Protein AF-A0A127CKZ5-F1 (afdb_monomer_lite)

Foldseek 3Di:
DDDDDPVVVVVQVVCVVVVNHLVPLVSVLLSVLVVVCVVVVVLVVPDDSVRSSLVVLLVCLLVQPPSNVQSSLCVLLVVLLVLLVDPPQPACQQCDALHGFDDDDDPSSVSNNVSLVSLSSSVLSVHLNSLVSNLCSVVRHVHHHFLLLNCLSQQLNQVVVPHGRDVVSLLLCCLQPNPVLSVVSVVCSVVSGSVVNSVPGDHSVSCDPVNSVVSVVVVVPDDD

Structure (mmCIF, N/CA/C/O backbone):
data_AF-A0A127CKZ5-F1
#
_entry.id   AF-A0A127CKZ5-F1
#
loop_
_atom_site.group_PDB
_atom_site.id
_atom_site.type_symbol
_atom_site.label_atom_id
_atom_site.label_alt_id
_atom_site.label_comp_id
_atom_site.label_asym_id
_atom_site.label_entity_id
_atom_site.label_seq_id
_atom_site.pdbx_PDB_ins_code
_atom_site.Cartn_x
_atom_site.Cartn_y
_atom_site.Cartn_z
_atom_site.occupancy
_atom_site.B_iso_or_equiv
_atom_site.auth_seq_id
_atom_site.auth_comp_id
_atom_site.auth_asym_id
_atom_site.auth_atom_id
_atom_site.pdbx_PDB_model_num
ATOM 1 N N . MET A 1 1 ? 7.392 -16.582 -18.019 1.00 49.59 1 MET A N 1
ATOM 2 C CA . MET A 1 1 ? 8.550 -15.918 -17.396 1.00 49.59 1 MET A CA 1
ATOM 3 C C . MET A 1 1 ? 9.468 -15.646 -18.557 1.00 49.59 1 MET A C 1
ATOM 5 O O . MET A 1 1 ? 9.996 -16.607 -19.098 1.00 49.59 1 MET A O 1
ATOM 9 N N . ASP A 1 2 ? 9.521 -14.405 -19.026 1.00 55.88 2 ASP A N 1
ATOM 10 C CA . ASP A 1 2 ? 10.349 -14.090 -20.188 1.00 55.88 2 ASP A CA 1
ATOM 11 C C . ASP A 1 2 ? 11.735 -13.762 -19.664 1.00 55.88 2 ASP A C 1
ATOM 13 O O . ASP A 1 2 ? 11.986 -12.653 -19.190 1.00 55.88 2 ASP A O 1
ATOM 17 N N . GLU A 1 3 ? 12.569 -14.796 -19.665 1.00 72.31 3 GLU A N 1
ATOM 18 C CA . GLU A 1 3 ? 13.999 -14.729 -19.392 1.00 72.31 3 GLU A CA 1
ATOM 19 C C . GLU A 1 3 ? 14.618 -13.581 -20.204 1.00 72.31 3 GLU A C 1
ATOM 21 O O . GLU A 1 3 ? 14.209 -13.322 -21.345 1.00 72.31 3 GLU A O 1
ATOM 26 N N . TYR A 1 4 ? 15.542 -12.832 -19.600 1.00 75.12 4 TYR A N 1
ATOM 27 C CA . TYR A 1 4 ? 16.280 -11.816 -20.338 1.00 75.12 4 TYR A CA 1
ATOM 28 C C . TYR A 1 4 ? 17.062 -12.479 -21.475 1.00 75.12 4 TYR A C 1
ATOM 30 O O . TYR A 1 4 ? 17.565 -13.595 -21.351 1.00 75.12 4 TYR A O 1
ATOM 38 N N . SER A 1 5 ? 17.095 -11.831 -22.639 1.00 80.56 5 SER A N 1
ATOM 39 C CA . SER A 1 5 ? 18.013 -12.253 -23.690 1.00 80.56 5 SER A CA 1
ATOM 40 C C . SER A 1 5 ? 19.445 -11.944 -23.256 1.00 80.56 5 SER A C 1
ATOM 42 O O . SER A 1 5 ? 19.678 -11.026 -22.474 1.00 80.56 5 SER A O 1
ATOM 44 N N . ALA A 1 6 ? 20.425 -12.638 -23.838 1.00 80.06 6 ALA A N 1
ATOM 45 C CA . ALA A 1 6 ? 21.838 -12.383 -23.547 1.00 80.06 6 ALA A CA 1
ATOM 46 C C . ALA A 1 6 ? 22.266 -10.923 -23.810 1.00 80.06 6 ALA A C 1
ATOM 48 O O . ALA A 1 6 ? 23.216 -10.440 -23.201 1.00 80.06 6 ALA A O 1
ATOM 49 N N . GLU A 1 7 ? 21.581 -10.219 -24.719 1.00 79.50 7 GLU A N 1
ATOM 50 C CA . GLU A 1 7 ? 21.821 -8.793 -24.957 1.00 79.50 7 GLU A CA 1
ATOM 51 C C . GLU A 1 7 ? 21.319 -7.939 -23.785 1.00 79.50 7 GLU A C 1
ATOM 53 O O . GLU A 1 7 ? 21.989 -7.000 -23.371 1.00 79.50 7 GLU A O 1
ATOM 58 N N . GLU A 1 8 ? 20.166 -8.280 -23.217 1.00 78.75 8 GLU A N 1
ATOM 59 C CA . GLU A 1 8 ? 19.570 -7.544 -22.101 1.00 78.75 8 GLU A CA 1
ATOM 60 C C . GLU A 1 8 ? 20.276 -7.844 -20.783 1.00 78.75 8 GLU A C 1
ATOM 62 O O . GLU A 1 8 ? 20.496 -6.926 -20.002 1.00 78.75 8 GLU A O 1
ATOM 67 N N . ASP A 1 9 ? 20.725 -9.083 -20.583 1.00 78.19 9 ASP A N 1
ATOM 68 C CA . ASP A 1 9 ? 21.604 -9.434 -19.466 1.00 78.19 9 ASP A CA 1
ATOM 69 C C . ASP A 1 9 ? 22.924 -8.656 -19.530 1.00 78.19 9 ASP A C 1
ATOM 71 O O . ASP A 1 9 ? 23.399 -8.158 -18.511 1.00 78.19 9 ASP A O 1
ATOM 75 N N . ALA A 1 10 ? 23.508 -8.497 -20.724 1.00 78.94 10 ALA A N 1
ATOM 76 C CA . ALA A 1 10 ? 24.708 -7.681 -20.901 1.00 78.94 10 ALA A CA 1
ATOM 77 C C . ALA A 1 10 ? 24.437 -6.197 -20.601 1.00 78.94 10 ALA A C 1
ATOM 79 O O . ALA A 1 10 ? 25.237 -5.550 -19.931 1.00 78.94 10 ALA A O 1
ATOM 80 N N . MET A 1 11 ? 23.285 -5.674 -21.034 1.00 77.75 11 MET A N 1
ATOM 81 C CA . MET A 1 11 ? 22.848 -4.311 -20.723 1.00 77.75 11 MET A CA 1
ATOM 82 C C . MET A 1 11 ? 22.675 -4.092 -19.206 1.00 77.75 11 MET A C 1
ATOM 84 O O . MET A 1 11 ? 23.128 -3.073 -18.685 1.00 77.75 11 MET A O 1
ATOM 88 N N . ILE A 1 12 ? 22.061 -5.042 -18.491 1.00 75.38 12 ILE A N 1
ATOM 89 C CA . ILE A 1 12 ? 21.899 -4.995 -17.026 1.00 75.38 12 ILE A CA 1
ATOM 90 C C . ILE A 1 12 ? 23.267 -5.051 -16.333 1.00 75.38 12 ILE A C 1
ATOM 92 O O . ILE A 1 12 ? 23.554 -4.213 -15.480 1.00 75.38 12 ILE A O 1
ATOM 96 N N . ALA A 1 13 ? 24.142 -5.973 -16.740 1.00 74.50 13 ALA A N 1
ATOM 97 C CA . ALA A 1 13 ? 25.482 -6.105 -16.171 1.00 74.50 13 ALA A CA 1
ATOM 98 C C . ALA A 1 13 ? 26.339 -4.839 -16.372 1.00 74.50 13 ALA A C 1
ATOM 100 O O . ALA A 1 13 ? 27.078 -4.443 -15.468 1.00 74.50 13 ALA A O 1
ATOM 101 N N . ASP A 1 14 ? 26.219 -4.172 -17.524 1.00 75.19 14 ASP A N 1
ATOM 102 C CA . ASP A 1 14 ? 26.898 -2.899 -17.788 1.00 75.19 14 ASP A CA 1
ATOM 103 C C . ASP A 1 14 ? 26.382 -1.779 -16.864 1.00 75.19 14 ASP A C 1
ATOM 105 O O . ASP A 1 14 ? 27.181 -1.009 -16.323 1.00 75.19 14 ASP A O 1
ATOM 109 N N . LEU A 1 15 ? 25.066 -1.708 -16.615 1.00 70.25 15 LEU A N 1
ATOM 110 C CA . LEU A 1 15 ? 24.478 -0.750 -15.670 1.00 70.25 15 LEU A CA 1
ATOM 111 C C . LEU A 1 15 ? 24.985 -0.984 -14.236 1.00 70.25 15 LEU A C 1
ATOM 113 O O . LEU A 1 15 ? 25.378 -0.039 -13.543 1.00 70.25 15 LEU A O 1
ATOM 117 N N . GLU A 1 16 ? 25.021 -2.245 -13.803 1.00 71.12 16 GLU A N 1
ATOM 118 C CA . GLU A 1 16 ? 25.555 -2.636 -12.498 1.00 71.12 16 GLU A CA 1
ATOM 119 C C . GLU A 1 16 ? 27.036 -2.258 -12.357 1.00 71.12 16 GLU A C 1
ATOM 121 O O . GLU A 1 16 ? 27.438 -1.671 -11.346 1.00 71.12 16 GLU A O 1
ATOM 126 N N . ALA A 1 17 ? 27.840 -2.512 -13.394 1.00 68.94 17 ALA A N 1
ATOM 127 C CA . ALA A 1 17 ? 29.262 -2.178 -13.432 1.00 68.94 17 ALA A CA 1
ATOM 128 C C . ALA A 1 17 ? 29.534 -0.662 -13.391 1.00 68.94 17 ALA A C 1
ATOM 130 O O . ALA A 1 17 ? 30.576 -0.236 -12.887 1.00 68.94 17 ALA A O 1
ATOM 131 N N . MET A 1 18 ? 28.596 0.166 -13.864 1.00 66.38 18 MET A N 1
ATOM 132 C CA . MET A 1 18 ? 28.665 1.632 -13.784 1.00 66.38 18 MET A CA 1
ATOM 133 C C . MET A 1 18 ? 28.287 2.196 -12.401 1.00 66.38 18 MET A C 1
ATOM 135 O O . MET A 1 18 ? 28.257 3.414 -12.221 1.00 66.38 18 MET A O 1
ATOM 139 N N . GLY A 1 19 ? 28.019 1.338 -11.411 1.00 56.75 19 GLY A N 1
ATOM 140 C CA . GLY A 1 19 ? 27.610 1.751 -10.066 1.00 56.75 19 GLY A CA 1
ATOM 141 C C . GLY A 1 19 ? 26.137 2.159 -9.969 1.00 56.75 19 GLY A C 1
ATOM 142 O O . GLY A 1 19 ? 25.722 2.681 -8.937 1.00 56.75 19 GLY A O 1
ATOM 143 N N . ALA A 1 20 ? 25.356 1.904 -11.022 1.00 53.69 20 ALA A N 1
ATOM 144 C CA . ALA A 1 20 ? 23.917 2.144 -11.099 1.00 53.69 20 ALA A CA 1
ATOM 145 C C . ALA A 1 20 ? 23.088 0.855 -10.914 1.00 53.69 20 ALA A C 1
ATOM 147 O O . ALA A 1 20 ? 21.918 0.829 -11.281 1.00 53.69 20 ALA A O 1
ATOM 148 N N . GLY A 1 21 ? 23.689 -0.207 -10.360 1.00 51.97 21 GLY A N 1
ATOM 149 C CA . GLY A 1 21 ? 22.988 -1.446 -9.993 1.00 51.97 21 GLY A CA 1
ATOM 150 C C . GLY A 1 21 ? 22.057 -1.286 -8.784 1.00 51.97 21 GLY A C 1
ATOM 151 O O . GLY A 1 21 ? 21.761 -0.161 -8.388 1.00 51.97 21 GLY A O 1
ATOM 152 N N . ILE A 1 22 ? 21.697 -2.413 -8.149 1.00 49.38 22 ILE A N 1
ATOM 153 C CA . ILE A 1 22 ? 20.792 -2.607 -6.978 1.00 49.38 22 ILE A CA 1
ATOM 154 C C . ILE A 1 22 ? 20.807 -1.478 -5.912 1.00 49.38 22 ILE A C 1
ATOM 156 O O . ILE A 1 22 ? 19.827 -1.254 -5.205 1.00 49.38 22 ILE A O 1
ATOM 160 N N . ASN A 1 23 ? 21.905 -0.727 -5.787 1.00 59.94 23 ASN A N 1
ATOM 161 C CA . ASN A 1 23 ? 22.049 0.413 -4.877 1.00 59.94 23 ASN A CA 1
ATOM 162 C C . ASN A 1 23 ? 21.340 1.715 -5.330 1.00 59.94 23 ASN A C 1
ATOM 164 O O . ASN A 1 23 ? 21.336 2.676 -4.563 1.00 59.94 23 ASN A O 1
ATOM 168 N N . ASN A 1 24 ? 20.763 1.790 -6.538 1.00 77.94 24 ASN A N 1
ATOM 169 C CA . ASN A 1 24 ? 19.989 2.944 -7.018 1.00 77.94 24 ASN A CA 1
ATOM 170 C C . ASN A 1 24 ? 18.674 2.500 -7.689 1.00 77.94 24 ASN A C 1
ATOM 172 O O . ASN A 1 24 ? 18.569 2.440 -8.915 1.00 77.94 24 ASN A O 1
ATOM 176 N N . CYS A 1 25 ? 17.657 2.226 -6.865 1.00 85.31 25 CYS A N 1
ATOM 177 C CA . CYS A 1 25 ? 16.345 1.728 -7.295 1.00 85.31 25 CYS A CA 1
ATOM 178 C C . CYS A 1 25 ? 15.698 2.579 -8.402 1.00 85.31 25 CYS A C 1
ATOM 180 O O . CYS A 1 25 ? 15.130 2.029 -9.340 1.00 85.31 25 CYS A O 1
ATOM 182 N N . SER A 1 26 ? 15.806 3.911 -8.345 1.00 84.19 26 SER A N 1
ATOM 183 C CA . SER A 1 26 ? 15.219 4.788 -9.368 1.00 84.19 26 SER A CA 1
ATOM 184 C C . SER A 1 26 ? 15.868 4.599 -10.743 1.00 84.19 26 SER A C 1
ATOM 186 O O . SER A 1 26 ? 15.172 4.629 -11.759 1.00 84.19 26 SER A O 1
ATOM 188 N N . ALA A 1 27 ? 17.188 4.389 -10.793 1.00 83.12 27 ALA A N 1
ATOM 189 C CA . ALA A 1 27 ? 17.891 4.125 -12.048 1.00 83.12 27 ALA A CA 1
ATOM 190 C C . ALA A 1 27 ? 17.524 2.746 -12.619 1.00 83.12 27 ALA A C 1
ATOM 192 O O . ALA A 1 27 ? 17.265 2.639 -13.817 1.00 83.12 27 ALA A O 1
ATOM 193 N N . GLU A 1 28 ? 17.440 1.726 -11.762 1.00 83.75 28 GLU A N 1
ATOM 194 C CA . GLU A 1 28 ? 17.060 0.359 -12.138 1.00 83.75 28 GLU A CA 1
ATOM 195 C C . GLU A 1 28 ? 15.653 0.305 -12.751 1.00 83.75 28 GLU A C 1
ATOM 197 O O . GLU A 1 28 ? 15.474 -0.199 -13.858 1.00 83.75 28 GLU A O 1
ATOM 202 N N . ILE A 1 29 ? 14.671 0.930 -12.094 1.00 88.88 29 ILE A N 1
ATOM 203 C CA . ILE A 1 29 ? 13.284 1.046 -12.573 1.00 88.88 29 ILE A CA 1
ATOM 204 C C . ILE A 1 29 ? 13.228 1.663 -13.974 1.00 88.88 29 ILE A C 1
ATOM 206 O O . ILE A 1 29 ? 12.583 1.123 -14.873 1.00 88.88 29 ILE A O 1
ATOM 210 N N . VAL A 1 30 ? 13.889 2.810 -14.168 1.00 89.44 30 VAL A N 1
ATOM 211 C CA . VAL A 1 30 ? 13.891 3.506 -15.463 1.00 89.44 30 VAL A CA 1
ATOM 212 C C . VAL A 1 30 ? 14.555 2.644 -16.532 1.00 89.44 30 VAL A C 1
ATOM 214 O O . VAL A 1 30 ? 14.068 2.577 -17.660 1.00 89.44 30 VAL A O 1
ATOM 217 N N . PHE A 1 31 ? 15.650 1.971 -16.194 1.00 86.69 31 P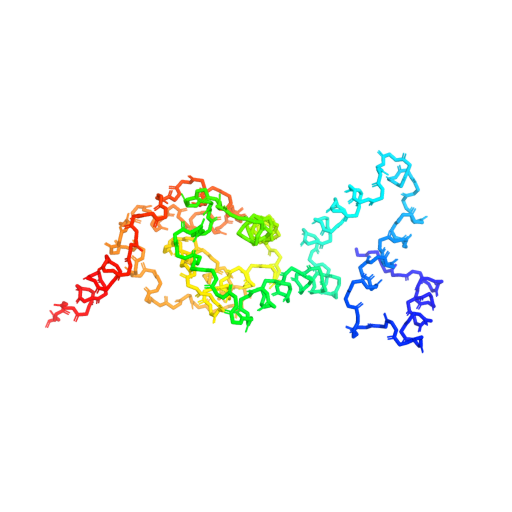HE A N 1
ATOM 218 C CA . PHE A 1 31 ? 16.376 1.134 -17.133 1.00 86.69 31 PHE A CA 1
ATOM 219 C C . PHE A 1 31 ? 15.573 -0.089 -17.581 1.00 86.69 31 PHE A C 1
ATOM 221 O O . PHE A 1 31 ? 15.445 -0.336 -18.782 1.00 86.69 31 PHE A O 1
ATOM 228 N N . GLU A 1 32 ? 14.975 -0.821 -16.643 1.00 86.88 32 GLU A N 1
ATOM 229 C CA . GLU A 1 32 ? 14.126 -1.963 -16.975 1.00 86.88 32 GLU A CA 1
ATOM 230 C C . GLU A 1 32 ? 12.892 -1.545 -17.781 1.00 86.88 32 GLU A C 1
ATOM 232 O O . GLU A 1 32 ? 12.490 -2.251 -18.710 1.00 86.88 32 GLU A O 1
ATOM 237 N N . TYR A 1 33 ? 12.328 -0.367 -17.500 1.00 90.88 33 TYR A N 1
ATOM 238 C CA . TYR A 1 33 ? 11.251 0.194 -18.310 1.00 90.88 33 TYR A CA 1
ATOM 239 C C . TYR A 1 33 ? 11.695 0.494 -19.753 1.00 90.88 33 TYR A C 1
ATOM 241 O O . TYR A 1 33 ? 10.964 0.222 -20.707 1.00 90.88 33 TYR A O 1
ATOM 249 N N . LEU A 1 34 ? 12.918 0.995 -19.955 1.00 90.06 34 LEU A N 1
ATOM 250 C CA . LEU A 1 34 ? 13.472 1.202 -21.297 1.00 90.06 34 LEU A CA 1
ATOM 251 C C . LEU A 1 34 ? 13.697 -0.124 -22.042 1.00 90.06 34 LEU A C 1
ATOM 253 O O . LEU A 1 34 ? 13.413 -0.198 -23.240 1.00 90.06 34 LEU A O 1
ATOM 257 N N . ILE A 1 35 ? 14.143 -1.179 -21.349 1.00 87.44 35 ILE A N 1
ATOM 258 C CA . ILE A 1 35 ? 14.219 -2.537 -21.917 1.00 87.44 35 ILE A CA 1
ATOM 259 C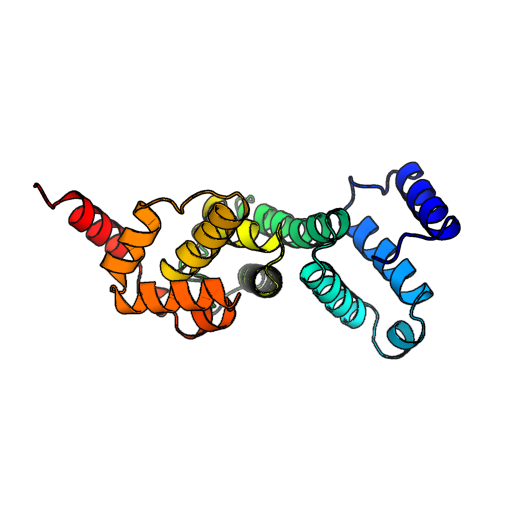 C . ILE A 1 35 ? 12.819 -3.023 -22.309 1.00 87.44 35 ILE A C 1
ATOM 261 O O . ILE A 1 35 ? 12.625 -3.522 -23.419 1.00 87.44 35 ILE A O 1
ATOM 265 N N . TYR A 1 36 ? 11.822 -2.827 -21.444 1.00 88.62 36 TYR A N 1
ATOM 266 C CA . TYR A 1 36 ? 10.435 -3.179 -21.738 1.00 88.62 36 TYR A CA 1
ATOM 267 C C . TYR 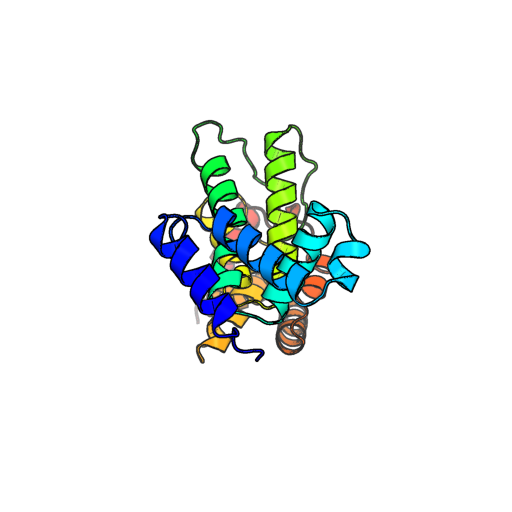A 1 36 ? 9.921 -2.467 -22.998 1.00 88.62 36 TYR A C 1
ATOM 269 O O . TYR A 1 36 ? 9.421 -3.121 -23.909 1.00 88.62 36 TYR A O 1
ATOM 277 N N . ASN A 1 37 ? 10.135 -1.156 -23.117 1.00 91.00 37 ASN A N 1
ATOM 278 C CA . ASN A 1 37 ? 9.753 -0.382 -24.302 1.00 91.00 37 ASN A CA 1
ATOM 279 C C . ASN A 1 37 ? 10.479 -0.829 -25.579 1.00 91.00 37 ASN A C 1
ATOM 281 O O . ASN A 1 37 ? 9.917 -0.746 -26.670 1.00 91.00 37 ASN A O 1
ATOM 285 N N . ARG A 1 38 ? 11.715 -1.332 -25.464 1.00 88.69 38 ARG A N 1
ATOM 286 C CA . ARG A 1 38 ? 12.446 -1.922 -26.594 1.00 88.69 38 ARG A CA 1
ATOM 287 C C . ARG A 1 38 ? 11.816 -3.242 -27.056 1.00 88.69 38 ARG A C 1
ATOM 289 O O . ARG A 1 38 ? 11.780 -3.495 -28.259 1.00 88.69 38 ARG A O 1
ATOM 296 N N . ARG A 1 39 ? 11.331 -4.069 -26.123 1.00 88.06 39 ARG A N 1
ATOM 297 C CA . ARG A 1 39 ? 10.632 -5.335 -26.419 1.00 88.06 39 ARG A CA 1
ATOM 298 C C . ARG A 1 39 ? 9.220 -5.126 -26.964 1.00 88.06 39 ARG A C 1
ATOM 300 O O . ARG A 1 39 ? 8.793 -5.894 -27.820 1.00 88.06 39 ARG A O 1
ATOM 307 N N . TYR A 1 40 ? 8.531 -4.102 -26.468 1.00 90.06 40 TYR A N 1
ATOM 308 C CA . TYR A 1 40 ? 7.135 -3.781 -26.770 1.00 90.06 40 TYR A CA 1
ATOM 309 C C . TYR A 1 40 ? 7.029 -2.365 -27.357 1.00 90.06 40 TYR A C 1
ATOM 311 O O . TYR A 1 40 ? 6.517 -1.450 -26.704 1.00 90.06 40 TYR A O 1
ATOM 319 N N . PRO A 1 41 ? 7.546 -2.134 -28.577 1.00 91.31 41 PRO A N 1
ATOM 320 C CA . PRO A 1 41 ? 7.609 -0.799 -29.167 1.00 91.31 41 PRO A CA 1
ATOM 321 C C . PRO A 1 41 ? 6.227 -0.159 -29.334 1.00 91.31 41 PRO A C 1
ATOM 323 O O . PRO A 1 41 ? 6.089 1.052 -29.192 1.00 91.31 41 PRO A O 1
ATOM 326 N N . GLU A 1 42 ? 5.184 -0.949 -29.590 1.00 93.12 42 GLU A N 1
ATOM 327 C CA . GLU A 1 42 ? 3.803 -0.474 -29.654 1.00 93.12 42 GLU A CA 1
ATOM 328 C C . GLU A 1 42 ? 3.345 0.186 -28.351 1.00 93.12 42 GLU A C 1
ATOM 330 O O . GLU A 1 42 ? 2.705 1.233 -28.409 1.00 93.12 42 GLU A O 1
ATOM 335 N N . PHE A 1 43 ? 3.731 -0.358 -27.193 1.00 91.00 43 PHE A N 1
ATOM 336 C CA . PHE A 1 43 ? 3.413 0.225 -25.891 1.00 91.00 43 PHE A CA 1
ATOM 337 C C . PHE A 1 43 ? 4.095 1.587 -25.712 1.00 91.00 43 PHE A C 1
ATOM 339 O O . PHE A 1 43 ? 3.474 2.534 -25.224 1.00 91.00 43 PHE A O 1
ATOM 346 N N . ALA A 1 44 ? 5.350 1.690 -26.157 1.00 89.00 44 ALA A N 1
ATOM 347 C CA . ALA A 1 44 ? 6.140 2.915 -26.097 1.00 89.00 44 ALA A CA 1
ATOM 348 C C . ALA A 1 44 ? 5.595 4.026 -27.013 1.00 89.00 44 ALA A C 1
ATOM 350 O O . ALA A 1 44 ? 5.777 5.205 -26.722 1.00 89.00 44 ALA A O 1
ATOM 351 N N . PHE A 1 45 ? 4.928 3.672 -28.117 1.00 89.12 45 PHE A N 1
ATOM 352 C CA . PHE A 1 45 ? 4.320 4.648 -29.027 1.00 89.12 45 PHE A CA 1
ATOM 353 C C . PHE A 1 45 ? 2.967 5.182 -28.545 1.00 89.12 45 PHE A C 1
ATOM 355 O O . PHE A 1 45 ? 2.556 6.252 -28.996 1.00 89.12 45 PHE A O 1
ATOM 362 N N . THR A 1 46 ? 2.254 4.452 -27.683 1.00 91.06 46 THR A N 1
ATOM 363 C CA . THR A 1 46 ? 0.886 4.809 -27.272 1.00 91.06 46 THR A CA 1
ATOM 364 C C . THR A 1 46 ? 0.799 5.583 -25.963 1.00 91.06 46 THR A C 1
ATOM 366 O O . THR A 1 46 ? -0.270 6.111 -25.677 1.00 91.06 46 THR A O 1
ATOM 369 N N . HIS A 1 47 ? 1.878 5.662 -25.184 1.00 91.81 47 HIS A N 1
ATOM 370 C CA . HIS A 1 47 ? 1.880 6.327 -23.880 1.00 91.81 47 HIS A CA 1
ATOM 371 C C . HIS A 1 47 ? 2.999 7.360 -23.792 1.00 91.81 47 HIS A C 1
ATOM 373 O O . HIS A 1 47 ? 4.103 7.149 -24.298 1.00 91.81 47 HIS A O 1
ATOM 379 N N . GLU A 1 48 ? 2.737 8.467 -23.098 1.00 94.06 48 GLU A N 1
ATOM 380 C CA . GLU A 1 48 ? 3.818 9.355 -22.678 1.00 94.06 48 GLU A CA 1
ATOM 381 C C . GLU A 1 48 ? 4.713 8.649 -21.650 1.00 94.06 48 GLU A C 1
ATOM 383 O O . GLU A 1 48 ? 4.275 7.747 -20.936 1.00 94.06 48 GLU A O 1
ATOM 388 N N . PHE A 1 49 ? 5.981 9.064 -21.548 1.00 91.38 49 PHE A N 1
ATOM 389 C CA . PHE A 1 49 ? 6.984 8.341 -20.758 1.00 91.38 49 PHE A CA 1
ATOM 390 C C . PHE A 1 49 ? 6.545 8.079 -19.309 1.00 91.38 49 PHE A C 1
ATOM 392 O O . PHE A 1 49 ? 6.613 6.938 -18.860 1.00 91.38 49 PHE A O 1
ATOM 399 N N . ASN A 1 50 ? 6.074 9.112 -18.601 1.00 91.94 50 ASN A N 1
ATOM 400 C CA . ASN A 1 50 ? 5.678 9.001 -17.193 1.00 91.94 50 ASN A CA 1
ATOM 401 C C . ASN A 1 50 ? 4.413 8.154 -17.011 1.00 91.94 50 ASN A C 1
ATOM 403 O O . ASN A 1 50 ? 4.347 7.350 -16.091 1.00 91.94 50 ASN A O 1
ATOM 407 N N . GLU A 1 51 ? 3.426 8.309 -17.894 1.00 93.88 51 GLU A N 1
ATOM 408 C CA . GLU A 1 51 ? 2.198 7.510 -17.864 1.00 93.88 51 GLU A CA 1
ATOM 409 C C . GLU A 1 51 ? 2.513 6.028 -18.098 1.00 93.88 51 GLU A C 1
ATOM 411 O O . GLU A 1 51 ? 2.134 5.171 -17.300 1.00 93.88 51 GLU A O 1
ATOM 416 N N . GLY A 1 52 ? 3.271 5.728 -19.155 1.00 93.69 52 GLY A N 1
ATOM 417 C CA . GLY A 1 52 ? 3.670 4.364 -19.475 1.00 93.69 52 GLY A CA 1
ATOM 418 C C . GLY A 1 52 ? 4.554 3.740 -18.393 1.00 93.69 52 GLY A C 1
ATOM 419 O O . GLY A 1 52 ? 4.409 2.552 -18.110 1.00 93.69 52 GLY A O 1
ATOM 420 N N . LEU A 1 53 ? 5.412 4.534 -17.737 1.00 93.56 53 LEU A N 1
ATOM 421 C CA . LEU A 1 53 ? 6.228 4.069 -16.617 1.00 93.56 53 LEU A CA 1
ATOM 422 C C . LEU A 1 53 ? 5.352 3.628 -15.439 1.00 93.56 53 LEU A C 1
ATOM 424 O O . LEU A 1 53 ? 5.586 2.560 -14.882 1.00 93.56 53 LEU A O 1
ATOM 428 N N . GLU A 1 54 ? 4.329 4.401 -15.072 1.00 92.12 54 GLU A N 1
ATOM 429 C CA . GLU A 1 54 ? 3.418 4.034 -13.980 1.00 92.12 54 GLU A CA 1
ATOM 430 C C . GLU A 1 54 ? 2.575 2.795 -14.309 1.00 92.12 54 GLU A C 1
ATOM 432 O O . GLU A 1 54 ? 2.428 1.904 -13.468 1.00 92.12 54 GLU A O 1
ATOM 437 N N . ILE A 1 55 ? 2.092 2.680 -15.550 1.00 92.62 55 ILE A N 1
ATOM 438 C CA . ILE A 1 55 ? 1.388 1.480 -16.032 1.00 92.62 55 ILE A CA 1
ATOM 439 C C . ILE A 1 55 ? 2.304 0.253 -15.954 1.00 92.62 55 ILE A C 1
ATOM 441 O O . ILE A 1 55 ? 1.901 -0.809 -15.473 1.00 92.62 55 ILE A O 1
ATOM 445 N N . TRP A 1 56 ? 3.556 0.398 -16.388 1.00 93.75 56 TRP A N 1
ATOM 446 C CA . TRP A 1 56 ? 4.547 -0.668 -16.322 1.00 93.75 56 TRP A CA 1
ATOM 447 C C . TRP A 1 56 ? 4.879 -1.061 -14.877 1.00 93.75 56 TRP A C 1
ATOM 449 O O . TRP A 1 56 ? 4.903 -2.254 -14.573 1.00 93.75 56 TRP A O 1
ATOM 459 N N . LYS A 1 57 ? 5.059 -0.093 -13.965 1.00 94.25 57 LYS A N 1
ATOM 460 C CA . LYS A 1 57 ? 5.268 -0.367 -12.531 1.00 94.25 57 LYS A CA 1
ATOM 461 C C . LYS A 1 57 ? 4.125 -1.212 -11.968 1.00 94.25 57 LYS A C 1
ATOM 463 O O . LYS A 1 57 ? 4.374 -2.220 -11.309 1.00 94.25 57 LYS A O 1
ATOM 468 N N . HIS A 1 58 ? 2.880 -0.859 -12.286 1.00 93.44 58 HIS A N 1
ATOM 469 C CA . HIS A 1 58 ? 1.708 -1.641 -11.892 1.00 93.44 58 HIS A CA 1
ATOM 470 C C . HIS A 1 58 ? 1.747 -3.075 -12.436 1.00 93.44 58 HIS A C 1
ATOM 472 O O . HIS A 1 58 ? 1.587 -4.028 -11.673 1.00 93.44 58 HIS A O 1
ATOM 478 N N . HIS A 1 59 ? 2.047 -3.244 -13.725 1.00 91.81 59 HIS A N 1
ATOM 479 C CA . HIS A 1 59 ? 2.187 -4.562 -14.349 1.00 91.81 59 HIS A CA 1
ATOM 480 C C . HIS A 1 59 ? 3.281 -5.424 -13.684 1.00 91.81 59 HIS A C 1
ATOM 482 O O . HIS A 1 59 ? 3.104 -6.624 -13.446 1.00 91.81 59 HIS A O 1
ATOM 488 N N . VAL A 1 60 ? 4.427 -4.824 -13.357 1.00 92.19 60 VAL A N 1
ATOM 489 C CA . VAL A 1 60 ? 5.523 -5.497 -12.645 1.00 92.19 60 VAL A CA 1
ATOM 490 C C . VAL A 1 60 ? 5.070 -5.986 -11.269 1.00 92.19 60 VAL A C 1
ATOM 492 O O . VAL A 1 60 ? 5.379 -7.118 -10.884 1.00 92.19 60 VAL A O 1
ATOM 495 N N . LEU A 1 61 ? 4.311 -5.162 -10.546 1.00 93.25 61 LEU A N 1
ATOM 496 C CA . LEU A 1 61 ? 3.810 -5.498 -9.217 1.00 93.25 61 LEU A CA 1
ATOM 497 C C . LEU A 1 61 ? 2.764 -6.619 -9.257 1.00 93.25 61 LEU A C 1
ATOM 499 O O . LEU A 1 61 ? 2.865 -7.549 -8.454 1.00 93.25 61 LEU A O 1
ATOM 503 N N . GLU A 1 62 ? 1.843 -6.593 -10.224 1.00 90.94 62 GLU A N 1
ATOM 504 C CA . GLU A 1 62 ? 0.848 -7.654 -10.463 1.00 90.94 62 GLU A CA 1
ATOM 505 C C . GLU A 1 62 ? 1.492 -8.995 -10.830 1.00 90.94 62 GLU A C 1
ATOM 507 O O . GLU A 1 62 ? 1.041 -10.058 -10.402 1.00 90.94 62 GLU A O 1
ATOM 512 N N . THR A 1 63 ? 2.581 -8.959 -11.600 1.00 86.25 63 THR A N 1
ATOM 513 C CA . THR A 1 63 ? 3.341 -10.164 -11.970 1.00 86.25 63 THR A CA 1
ATOM 514 C C . THR A 1 63 ? 4.347 -10.600 -10.898 1.00 86.25 63 THR A C 1
ATOM 516 O O . THR A 1 63 ? 4.953 -11.666 -11.022 1.00 86.25 63 THR A O 1
ATOM 519 N N . ASN A 1 64 ? 4.499 -9.808 -9.829 1.00 76.31 64 ASN A N 1
ATOM 520 C CA . ASN A 1 64 ? 5.341 -10.059 -8.659 1.00 76.31 64 ASN A CA 1
ATOM 521 C C . ASN A 1 64 ? 6.804 -10.416 -9.009 1.00 76.31 64 ASN A C 1
ATOM 523 O O . ASN A 1 64 ? 7.397 -11.317 -8.404 1.00 76.31 64 ASN A O 1
ATOM 527 N N . ARG A 1 65 ? 7.395 -9.714 -9.990 1.00 74.88 65 ARG A N 1
ATOM 528 C CA . ARG A 1 65 ? 8.817 -9.870 -10.362 1.00 74.88 65 ARG A CA 1
ATOM 529 C C . ARG A 1 65 ? 9.709 -9.327 -9.248 1.00 74.88 65 ARG A C 1
ATOM 531 O O . ARG A 1 65 ? 9.673 -8.134 -8.970 1.00 74.88 65 ARG A O 1
ATOM 538 N N . ALA A 1 66 ? 10.472 -10.201 -8.593 1.00 67.75 66 ALA A N 1
ATOM 539 C CA . ALA A 1 66 ? 11.008 -9.928 -7.259 1.00 67.75 66 ALA A CA 1
ATOM 540 C C . ALA A 1 66 ? 11.947 -8.706 -7.159 1.00 67.75 66 ALA A C 1
ATOM 542 O O . ALA A 1 66 ? 11.730 -7.886 -6.273 1.00 67.75 66 ALA A O 1
ATOM 543 N N . ALA A 1 67 ? 12.942 -8.571 -8.044 1.00 71.31 67 ALA A N 1
ATOM 544 C CA . ALA A 1 67 ? 13.920 -7.474 -7.989 1.00 71.31 67 ALA A CA 1
ATOM 545 C C . ALA A 1 67 ? 13.258 -6.111 -8.257 1.00 71.31 67 ALA A C 1
ATOM 547 O O . ALA A 1 67 ? 13.191 -5.260 -7.372 1.00 71.31 67 ALA A O 1
ATOM 548 N N . SER A 1 68 ? 12.613 -5.975 -9.414 1.00 82.12 68 SER A N 1
ATOM 549 C CA . SER A 1 68 ? 11.899 -4.768 -9.830 1.00 82.12 68 SER A CA 1
ATOM 550 C C . SER A 1 68 ? 10.794 -4.362 -8.847 1.00 82.12 68 SER A C 1
ATOM 552 O O . SER A 1 68 ? 10.644 -3.186 -8.523 1.00 82.12 68 SER A O 1
ATOM 554 N N . SER A 1 69 ? 10.023 -5.331 -8.327 1.00 89.19 69 SER A N 1
ATOM 555 C CA . SER A 1 69 ? 8.951 -5.057 -7.355 1.00 89.19 69 SER A CA 1
ATOM 556 C C . SER A 1 69 ? 9.491 -4.437 -6.073 1.00 89.19 69 SER A C 1
ATOM 558 O O . SER A 1 69 ? 8.864 -3.537 -5.521 1.00 89.19 69 SER A O 1
ATOM 560 N N . PHE A 1 70 ? 10.639 -4.918 -5.591 1.00 89.25 70 PHE A N 1
ATOM 561 C CA . PHE A 1 70 ? 11.272 -4.374 -4.398 1.00 89.25 70 PHE A CA 1
ATOM 562 C C . PHE A 1 70 ? 11.677 -2.915 -4.614 1.00 89.25 70 PHE A C 1
ATOM 564 O O . PHE A 1 70 ? 11.286 -2.064 -3.818 1.00 89.25 70 PHE A O 1
ATOM 571 N N . CYS A 1 71 ? 12.365 -2.610 -5.719 1.00 90.50 71 CYS A N 1
ATOM 572 C CA . CYS A 1 71 ? 12.781 -1.247 -6.053 1.00 90.50 71 CYS A CA 1
ATOM 573 C C . CYS A 1 71 ? 11.592 -0.287 -6.187 1.00 90.50 71 CYS A C 1
ATOM 575 O O . CYS A 1 71 ? 11.633 0.814 -5.641 1.00 90.50 71 CYS A O 1
ATOM 577 N N . ILE A 1 72 ? 10.519 -0.712 -6.868 1.00 93.81 72 ILE A N 1
ATOM 578 C CA . ILE A 1 72 ? 9.305 0.099 -7.067 1.00 93.81 72 ILE A CA 1
ATOM 579 C C . ILE A 1 72 ? 8.649 0.461 -5.734 1.00 93.81 72 ILE A C 1
ATOM 581 O O . ILE A 1 72 ? 8.208 1.593 -5.543 1.00 93.81 72 ILE A O 1
ATOM 585 N N . VAL A 1 73 ? 8.570 -0.496 -4.808 1.00 94.56 73 VAL A N 1
ATOM 586 C CA . VAL A 1 73 ? 7.988 -0.252 -3.484 1.00 94.56 73 VAL A CA 1
ATOM 587 C C . VAL A 1 73 ? 8.917 0.617 -2.639 1.00 94.56 73 VAL A C 1
ATOM 589 O O . VAL A 1 73 ? 8.434 1.544 -1.988 1.00 94.56 73 VAL A O 1
ATOM 592 N N . ILE A 1 74 ? 10.233 0.376 -2.694 1.00 91.69 74 ILE A N 1
ATOM 593 C CA . ILE A 1 74 ? 11.222 1.164 -1.951 1.00 91.69 74 ILE A CA 1
ATOM 594 C C . ILE A 1 74 ? 11.196 2.642 -2.329 1.00 91.69 74 ILE A C 1
ATOM 596 O O . ILE A 1 74 ? 11.258 3.476 -1.430 1.00 91.69 74 ILE A O 1
ATOM 600 N N . GLU A 1 75 ? 11.064 2.968 -3.620 1.00 90.81 75 GLU A N 1
ATOM 601 C CA . GLU A 1 75 ? 10.989 4.355 -4.104 1.00 90.81 75 GLU A CA 1
ATOM 602 C C . GLU A 1 75 ? 9.898 5.141 -3.358 1.00 90.81 75 GLU A C 1
ATOM 604 O O . GLU A 1 75 ? 10.121 6.268 -2.927 1.00 90.81 75 GLU A O 1
ATOM 609 N N . VAL A 1 76 ? 8.742 4.510 -3.125 1.00 93.25 76 VAL A N 1
ATOM 610 C CA . VAL A 1 76 ? 7.624 5.119 -2.395 1.00 93.25 76 VAL A CA 1
ATOM 611 C C . VAL A 1 76 ? 7.881 5.149 -0.887 1.00 93.25 76 VAL A C 1
ATOM 613 O O . VAL A 1 76 ? 7.615 6.159 -0.235 1.00 93.25 76 VAL A O 1
ATOM 616 N N . THR A 1 77 ? 8.374 4.053 -0.302 1.00 92.81 77 THR A N 1
ATOM 617 C CA . THR A 1 77 ? 8.527 3.962 1.159 1.00 92.81 77 THR A CA 1
ATOM 618 C C . THR A 1 77 ? 9.678 4.797 1.702 1.00 92.81 77 THR A C 1
ATOM 620 O O . THR A 1 77 ? 9.547 5.334 2.796 1.00 92.81 77 THR A O 1
ATOM 623 N N . GLU A 1 78 ? 10.791 4.920 0.978 1.00 90.25 78 GLU A N 1
ATOM 624 C CA . GLU A 1 78 ? 11.915 5.762 1.404 1.00 90.25 78 GLU A CA 1
ATOM 625 C C . GLU A 1 78 ? 11.536 7.242 1.333 1.00 90.25 78 GLU A C 1
ATOM 627 O O . GLU A 1 78 ? 11.774 7.966 2.292 1.00 90.25 78 GLU A O 1
ATOM 632 N N . GLU A 1 79 ? 10.824 7.678 0.289 1.00 89.75 79 GLU A N 1
ATOM 633 C CA . GLU A 1 79 ? 10.311 9.051 0.219 1.00 89.75 79 GLU A CA 1
ATOM 634 C C . GLU A 1 79 ? 9.325 9.351 1.364 1.00 89.75 79 GLU A C 1
ATOM 636 O O . GLU A 1 79 ? 9.400 10.408 1.994 1.00 89.75 79 GLU A O 1
ATOM 641 N N . LEU A 1 80 ? 8.435 8.405 1.694 1.00 90.69 80 LEU A N 1
ATOM 642 C CA . LEU A 1 80 ? 7.573 8.517 2.876 1.00 90.69 80 LEU A CA 1
ATOM 643 C C . LEU A 1 80 ? 8.397 8.619 4.167 1.00 90.69 80 LEU A C 1
ATOM 645 O O . LEU A 1 80 ? 8.147 9.505 4.982 1.00 90.69 80 LEU A O 1
ATOM 649 N N . ARG A 1 81 ? 9.385 7.739 4.364 1.00 88.50 81 ARG A N 1
ATOM 650 C CA . ARG A 1 81 ? 10.258 7.749 5.549 1.00 88.50 81 ARG A CA 1
ATOM 651 C C . ARG A 1 81 ? 11.024 9.056 5.676 1.00 88.50 81 ARG A C 1
ATOM 653 O O . ARG A 1 81 ? 11.080 9.598 6.774 1.00 88.50 81 ARG A O 1
ATOM 660 N N . GLU A 1 82 ? 11.571 9.579 4.583 1.00 87.19 82 GLU A N 1
ATOM 661 C CA . GLU A 1 82 ? 12.245 10.874 4.563 1.00 87.19 82 GLU A CA 1
ATOM 662 C C . GLU A 1 82 ? 11.295 11.973 5.042 1.00 87.19 82 GLU A C 1
ATOM 664 O O . GLU A 1 82 ? 11.620 12.669 6.005 1.00 87.19 82 GLU A O 1
ATOM 669 N N . LEU A 1 83 ? 10.092 12.061 4.462 1.00 86.12 83 LEU A N 1
ATOM 670 C CA . LEU A 1 83 ? 9.072 13.045 4.846 1.00 86.12 83 LEU A CA 1
ATOM 671 C C . LEU A 1 83 ? 8.667 12.952 6.328 1.00 86.12 83 LEU A C 1
ATOM 673 O O . LEU A 1 83 ? 8.386 13.983 6.935 1.00 86.12 83 LEU A O 1
ATOM 677 N N . TYR A 1 84 ? 8.686 11.754 6.921 1.00 82.50 84 TYR A N 1
ATOM 678 C CA . TYR A 1 84 ? 8.413 11.549 8.349 1.00 82.50 84 TYR A CA 1
ATOM 679 C C . TYR A 1 84 ? 9.629 11.734 9.271 1.00 82.50 84 TYR A C 1
ATOM 681 O O . TYR A 1 84 ? 9.457 12.003 10.458 1.00 82.50 84 TYR A O 1
ATOM 689 N N . SER A 1 85 ? 10.851 11.575 8.757 1.00 76.31 85 SER A N 1
ATOM 690 C CA . SER A 1 85 ? 12.090 11.609 9.547 1.00 76.31 85 SER A CA 1
ATOM 691 C C . SER A 1 85 ? 12.592 13.016 9.876 1.00 76.31 85 SER A C 1
ATOM 693 O O . SER A 1 85 ? 13.344 13.188 10.837 1.00 76.31 85 SER A O 1
ATOM 695 N N . TYR A 1 86 ? 12.211 14.026 9.091 1.00 60.03 86 TYR A N 1
ATOM 696 C CA . TYR A 1 86 ? 12.621 15.403 9.347 1.00 60.03 86 TYR A CA 1
ATOM 697 C C . TYR A 1 86 ? 11.800 16.037 10.486 1.00 60.03 86 TYR A C 1
ATOM 699 O O . TYR A 1 86 ? 10.601 15.800 10.601 1.00 60.03 86 TYR A O 1
ATOM 707 N N . ASP A 1 87 ? 12.415 16.956 11.248 1.00 50.19 87 ASP A N 1
ATOM 708 C CA . ASP A 1 87 ? 11.789 17.827 12.276 1.00 50.19 87 ASP A CA 1
ATOM 709 C C . ASP A 1 87 ? 10.597 18.684 11.761 1.00 50.19 87 ASP A C 1
ATOM 711 O O . ASP A 1 87 ? 10.015 19.479 12.498 1.00 50.19 87 ASP A O 1
ATOM 715 N N . PHE A 1 88 ? 10.200 18.518 10.497 1.00 51.25 88 PHE A N 1
ATOM 716 C CA . PHE A 1 88 ? 8.989 19.054 9.879 1.00 51.25 88 PHE A CA 1
ATOM 717 C C . PHE A 1 88 ? 7.763 18.172 10.121 1.00 51.25 88 PHE A C 1
ATOM 719 O O . PHE A 1 88 ? 6.884 18.157 9.260 1.00 51.25 88 PHE A O 1
ATOM 726 N N . ALA A 1 89 ? 7.706 17.446 11.247 1.00 55.47 89 ALA A N 1
ATOM 727 C CA . ALA A 1 89 ? 6.604 16.567 11.632 1.00 55.47 89 ALA A CA 1
ATOM 728 C C . ALA A 1 89 ? 5.272 17.328 11.604 1.00 55.47 89 ALA A C 1
ATOM 730 O O . ALA A 1 89 ? 4.790 17.861 12.604 1.00 55.47 89 ALA A O 1
ATOM 731 N N . THR A 1 90 ? 4.694 17.416 10.413 1.00 64.38 90 THR A N 1
ATOM 732 C CA . THR A 1 90 ? 3.338 17.860 10.195 1.00 64.38 90 THR A CA 1
ATOM 733 C C . THR A 1 90 ? 2.510 16.743 10.796 1.00 64.38 90 THR A C 1
ATOM 735 O O . THR A 1 90 ? 2.666 15.608 10.345 1.00 64.38 90 THR A O 1
ATOM 738 N N . PRO A 1 91 ? 1.700 17.003 11.832 1.00 75.19 91 PRO A N 1
ATOM 739 C CA . PRO A 1 91 ? 0.881 15.956 12.420 1.00 75.19 91 PRO A CA 1
ATOM 740 C C . PRO A 1 91 ? 0.016 15.331 11.323 1.00 75.19 91 PRO A C 1
ATOM 742 O O . PRO A 1 91 ? -0.848 16.007 10.759 1.00 75.19 91 PRO A O 1
ATOM 745 N N . THR A 1 92 ? 0.260 14.065 10.981 1.00 83.12 92 THR A N 1
ATOM 746 C CA . THR A 1 92 ? -0.530 13.337 9.978 1.00 83.12 92 THR A CA 1
ATOM 747 C C . THR A 1 92 ? -1.646 12.517 10.617 1.00 83.12 92 THR A C 1
ATOM 749 O O . THR A 1 92 ? -2.341 11.762 9.935 1.00 83.12 92 THR A O 1
ATOM 752 N N . GLU A 1 93 ? -1.905 12.738 11.908 1.00 84.19 93 GLU A N 1
ATOM 753 C CA . GLU A 1 93 ? -3.054 12.192 12.611 1.00 84.19 93 GLU A CA 1
ATOM 754 C C . GLU A 1 93 ? -4.353 12.460 11.832 1.00 84.19 93 GLU A C 1
ATOM 756 O O . GLU A 1 93 ? -4.673 13.582 11.408 1.00 84.19 93 GLU A O 1
ATOM 761 N N . GLY A 1 94 ? -5.094 11.377 11.594 1.00 85.81 94 GLY A N 1
ATOM 762 C CA . GLY A 1 94 ? -6.357 11.391 10.864 1.00 85.81 94 GLY A CA 1
ATOM 763 C C . GLY A 1 94 ? -6.247 11.704 9.368 1.00 85.81 94 GLY A C 1
ATOM 764 O O . GLY A 1 94 ? -7.277 11.688 8.694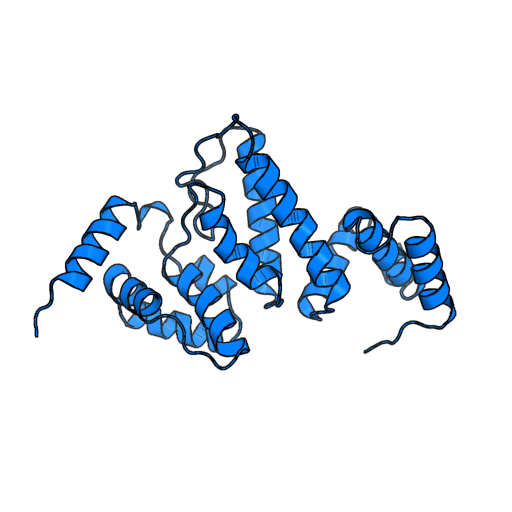 1.00 85.81 94 GLY A O 1
ATOM 765 N N . LEU A 1 95 ? -5.052 11.971 8.825 1.00 90.44 95 LEU A N 1
ATOM 766 C CA . LEU A 1 95 ? -4.849 12.215 7.392 1.00 90.44 95 LEU A CA 1
ATOM 767 C C . LEU A 1 95 ? -5.201 10.967 6.575 1.00 90.44 95 LEU A C 1
ATOM 769 O O . LEU A 1 95 ? -5.883 11.057 5.553 1.00 90.44 95 LEU A O 1
ATOM 773 N N . PHE A 1 96 ? -4.805 9.800 7.078 1.00 93.25 96 PHE A N 1
ATOM 774 C CA . PHE A 1 96 ? -4.967 8.522 6.404 1.00 93.25 96 PHE A CA 1
ATOM 775 C C . PHE A 1 96 ? -5.174 7.381 7.405 1.00 93.25 96 PHE A C 1
ATOM 777 O O . PHE A 1 96 ? -4.651 7.415 8.516 1.00 93.25 96 PHE A O 1
ATOM 784 N N . CYS A 1 97 ? -5.930 6.362 6.998 1.00 92.56 97 CYS A N 1
ATOM 785 C CA . CYS A 1 97 ? -6.132 5.130 7.769 1.00 92.56 97 CYS A CA 1
ATOM 786 C C . CYS A 1 97 ? -6.252 3.876 6.885 1.00 92.56 97 CYS A C 1
ATOM 788 O O . CYS A 1 97 ? -7.008 2.951 7.182 1.00 92.56 97 CYS A O 1
ATOM 790 N N . GLY A 1 98 ? -5.560 3.864 5.745 1.00 92.81 98 GLY A N 1
ATOM 791 C CA . GLY A 1 98 ? -5.798 2.923 4.642 1.00 92.81 98 GLY A CA 1
ATOM 792 C C . GLY A 1 98 ? -6.726 3.499 3.567 1.00 92.81 98 GLY A C 1
ATOM 793 O O . GLY A 1 98 ? -6.838 2.947 2.480 1.00 92.81 98 GLY A O 1
ATOM 794 N N . LYS A 1 99 ? -7.354 4.639 3.864 1.00 93.44 99 LYS A N 1
ATOM 795 C CA . LYS A 1 99 ? -8.036 5.538 2.931 1.00 93.44 99 LYS A CA 1
ATOM 796 C C . LYS A 1 99 ? -7.885 6.988 3.391 1.00 93.44 99 LYS A C 1
ATOM 798 O O . LYS A 1 99 ? -7.532 7.194 4.558 1.00 93.44 99 LYS A O 1
ATOM 803 N N . PRO A 1 100 ? -8.177 7.978 2.529 1.00 93.31 100 PRO A N 1
ATOM 804 C CA . PRO A 1 100 ? -8.206 9.379 2.935 1.00 93.31 100 PRO A CA 1
ATOM 805 C C . PRO A 1 100 ? -9.140 9.606 4.134 1.00 93.31 100 PRO A C 1
ATOM 807 O O . PRO A 1 100 ? -10.288 9.154 4.126 1.00 93.31 100 PRO A O 1
ATOM 810 N N . GLY A 1 101 ? -8.640 10.288 5.167 1.00 91.81 101 GLY A N 1
ATOM 811 C CA . GLY A 1 101 ? -9.389 10.602 6.385 1.00 91.81 101 GLY A CA 1
ATOM 812 C C . GLY A 1 101 ? -9.878 12.045 6.415 1.00 91.81 101 GLY A C 1
ATOM 813 O O . GLY A 1 101 ? -11.077 12.300 6.297 1.00 91.81 101 GLY A O 1
ATOM 814 N N . ARG A 1 102 ? -8.948 12.996 6.544 1.00 91.12 102 ARG A N 1
ATOM 815 C CA . ARG A 1 102 ? -9.203 14.439 6.404 1.00 91.12 102 ARG A CA 1
ATOM 816 C C . ARG A 1 102 ? -8.547 14.997 5.134 1.00 91.12 102 ARG A C 1
ATOM 818 O O . ARG A 1 102 ? -7.590 14.404 4.642 1.00 91.12 102 ARG A O 1
ATOM 825 N N . PRO A 1 103 ? -9.007 16.150 4.616 1.00 91.38 103 PRO A N 1
ATOM 826 C CA . PRO A 1 103 ? -8.289 16.858 3.564 1.00 91.38 103 PRO A CA 1
ATOM 827 C C . PRO A 1 103 ? -6.871 17.237 4.008 1.00 91.38 103 PRO A C 1
ATOM 829 O O . PRO A 1 103 ? -6.654 17.602 5.170 1.00 91.38 103 PRO A O 1
ATOM 832 N N . TYR A 1 104 ? -5.929 17.187 3.069 1.00 91.44 104 TYR A N 1
ATOM 833 C CA . TYR A 1 104 ? -4.608 17.773 3.258 1.00 91.44 104 TYR A CA 1
ATOM 834 C C . TYR A 1 104 ? -4.710 19.305 3.290 1.00 91.44 104 TYR A C 1
ATOM 836 O O . TYR A 1 104 ? -5.588 19.910 2.671 1.00 91.44 104 TYR A O 1
ATOM 844 N N . THR A 1 105 ? -3.805 19.937 4.026 1.00 90.50 105 THR A N 1
ATOM 845 C CA . THR A 1 105 ? -3.820 21.377 4.321 1.00 90.50 105 THR A CA 1
ATOM 846 C C . THR A 1 105 ? -2.595 22.111 3.782 1.00 90.50 105 THR A C 1
ATOM 848 O O . THR A 1 105 ? -2.606 23.339 3.691 1.00 90.50 105 THR A O 1
ATOM 851 N N . ASN A 1 106 ? -1.556 21.376 3.382 1.00 88.81 106 ASN A N 1
ATOM 852 C CA . ASN A 1 106 ? -0.317 21.907 2.823 1.00 88.81 106 ASN A CA 1
ATOM 853 C C . ASN A 1 106 ? 0.250 20.975 1.732 1.00 88.81 106 ASN A C 1
ATOM 855 O O . ASN A 1 106 ? -0.335 19.936 1.406 1.00 88.81 106 ASN A O 1
ATOM 859 N N . ALA A 1 107 ? 1.360 21.393 1.118 1.00 90.12 107 ALA A N 1
ATOM 860 C CA . ALA A 1 107 ? 1.986 20.672 0.013 1.00 90.12 107 ALA A CA 1
ATOM 861 C C . ALA A 1 107 ? 2.603 19.341 0.470 1.00 90.12 107 ALA A C 1
ATOM 863 O O . ALA A 1 107 ? 2.553 18.356 -0.264 1.00 90.12 107 ALA A O 1
ATOM 864 N N . GLU A 1 108 ? 3.137 19.298 1.687 1.00 89.12 108 GLU A N 1
ATOM 865 C CA . GLU A 1 108 ? 3.739 18.120 2.299 1.00 89.12 108 GLU A CA 1
ATOM 866 C C . GLU A 1 108 ? 2.694 17.021 2.534 1.00 89.12 108 GLU A C 1
ATOM 868 O O . GLU A 1 108 ? 2.881 15.893 2.086 1.00 89.12 108 GLU A O 1
ATOM 873 N N . GLU A 1 109 ? 1.545 17.347 3.130 1.00 90.88 109 GLU A N 1
ATOM 874 C CA . GLU A 1 109 ? 0.425 16.415 3.306 1.00 90.88 109 GLU A CA 1
ATOM 875 C C . GLU A 1 109 ? -0.150 15.956 1.965 1.00 90.88 109 GLU A C 1
ATOM 877 O O . GLU A 1 109 ? -0.519 14.792 1.823 1.00 90.88 109 GLU A O 1
ATOM 882 N N . SER A 1 110 ? -0.202 16.841 0.963 1.00 93.06 110 SER A N 1
ATOM 883 C CA . SER A 1 110 ? -0.609 16.458 -0.393 1.00 93.06 110 SER A CA 1
ATOM 884 C C . SER A 1 110 ? 0.357 15.438 -0.998 1.00 93.06 110 SER A C 1
ATOM 886 O O . SER A 1 110 ? -0.085 14.495 -1.655 1.00 93.06 110 SER A O 1
ATOM 888 N N . ARG A 1 111 ? 1.666 15.615 -0.783 1.00 92.81 111 ARG A N 1
ATOM 889 C CA . ARG A 1 111 ? 2.710 14.699 -1.257 1.00 92.81 111 ARG A CA 1
ATOM 890 C C . ARG A 1 111 ? 2.635 13.353 -0.537 1.00 92.81 111 ARG A C 1
ATOM 892 O O . ARG A 1 111 ? 2.609 12.321 -1.200 1.00 92.81 111 ARG A O 1
ATOM 899 N N . ILE A 1 112 ? 2.500 13.367 0.790 1.00 92.81 112 ILE A N 1
ATOM 900 C CA . ILE A 1 112 ? 2.291 12.169 1.617 1.00 92.81 112 ILE A CA 1
ATOM 901 C C . ILE A 1 112 ? 1.052 11.404 1.145 1.00 92.81 112 ILE A C 1
ATOM 903 O O . ILE A 1 112 ? 1.133 10.206 0.893 1.00 92.81 112 ILE A O 1
ATOM 907 N N . MET A 1 113 ? -0.081 12.085 0.958 1.00 94.12 113 MET A N 1
ATOM 908 C CA . MET A 1 113 ? -1.311 11.448 0.483 1.00 94.12 113 MET A CA 1
ATOM 909 C C . MET A 1 113 ? -1.154 10.816 -0.901 1.00 94.12 113 MET A C 1
ATOM 911 O O . MET A 1 113 ? -1.652 9.713 -1.107 1.00 94.12 113 MET A O 1
ATOM 915 N N . GLY A 1 114 ? -0.442 11.464 -1.827 1.00 94.81 114 GLY A N 1
ATOM 916 C CA . GLY A 1 114 ? -0.151 10.884 -3.141 1.00 94.81 114 GLY A CA 1
ATOM 917 C C . GLY A 1 114 ? 0.705 9.616 -3.056 1.00 94.81 114 GLY A C 1
ATOM 918 O O . GLY A 1 114 ? 0.432 8.637 -3.747 1.00 94.81 114 GLY A O 1
ATOM 919 N N . LEU A 1 115 ? 1.709 9.596 -2.176 1.00 95.25 115 LEU A N 1
ATOM 920 C CA . LEU A 1 115 ? 2.543 8.413 -1.940 1.00 95.25 115 LEU A CA 1
ATOM 921 C C . LEU A 1 115 ? 1.757 7.278 -1.269 1.00 95.25 115 LEU A C 1
ATOM 923 O O . LEU A 1 115 ? 1.900 6.122 -1.661 1.00 95.25 115 LEU A O 1
ATOM 927 N N . LEU A 1 116 ? 0.896 7.594 -0.297 1.00 95.62 116 LEU A N 1
ATOM 928 C CA . LEU A 1 116 ? 0.030 6.614 0.366 1.00 95.62 116 LEU A CA 1
ATOM 929 C C . LEU A 1 116 ? -1.001 6.018 -0.596 1.00 95.62 116 LEU A C 1
ATOM 931 O O . LEU A 1 116 ? -1.232 4.812 -0.556 1.00 95.62 116 LEU A O 1
ATOM 935 N N . ASP A 1 117 ? -1.584 6.829 -1.480 1.00 95.62 117 ASP A N 1
ATOM 936 C CA . ASP A 1 117 ? -2.503 6.358 -2.521 1.00 95.62 117 ASP A CA 1
ATOM 937 C C . ASP A 1 117 ? -1.802 5.396 -3.493 1.00 95.62 117 ASP A C 1
ATOM 939 O O . ASP A 1 117 ? -2.292 4.292 -3.746 1.00 95.62 117 ASP A O 1
ATOM 943 N N . ARG A 1 118 ? -0.582 5.737 -3.937 1.00 95.38 118 ARG A N 1
ATOM 944 C CA . ARG A 1 118 ? 0.257 4.827 -4.737 1.00 95.38 118 ARG A CA 1
ATOM 945 C C . ARG A 1 118 ? 0.572 3.538 -3.986 1.00 95.38 118 ARG A C 1
ATOM 947 O O . ARG A 1 118 ? 0.431 2.460 -4.555 1.00 95.38 118 ARG A O 1
ATOM 954 N N . LEU A 1 119 ? 0.945 3.622 -2.709 1.00 96.06 119 LEU A N 1
ATOM 955 C CA . LEU A 1 119 ? 1.246 2.446 -1.894 1.00 96.06 119 LEU A CA 1
ATOM 956 C C . LEU A 1 119 ? 0.021 1.538 -1.713 1.00 96.06 119 LEU A C 1
ATOM 958 O O . LEU A 1 119 ? 0.156 0.319 -1.790 1.00 96.06 119 LEU A O 1
ATOM 962 N N . VAL A 1 120 ? -1.176 2.106 -1.531 1.00 96.44 120 VAL A N 1
ATOM 963 C CA . VAL A 1 120 ? -2.440 1.349 -1.516 1.00 96.44 120 VAL A CA 1
ATOM 964 C C . VAL A 1 120 ? -2.676 0.663 -2.854 1.00 96.44 120 VAL A C 1
ATOM 966 O O . VAL A 1 120 ? -2.976 -0.531 -2.877 1.00 96.44 120 VAL A O 1
ATOM 969 N N . SER A 1 121 ? -2.500 1.389 -3.959 1.00 95.50 121 SER A N 1
ATOM 970 C CA . SER A 1 121 ? -2.650 0.843 -5.308 1.00 95.50 121 SER A CA 1
ATOM 971 C C . SER A 1 121 ? -1.697 -0.329 -5.552 1.00 95.50 121 SER A C 1
ATOM 973 O O . SER A 1 121 ? -2.093 -1.388 -6.039 1.00 95.50 121 SER A O 1
ATOM 975 N N . TYR A 1 122 ? -0.448 -0.195 -5.108 1.00 95.69 122 TYR A N 1
ATOM 976 C CA . TYR A 1 122 ? 0.553 -1.253 -5.187 1.00 95.69 122 TYR A CA 1
ATOM 977 C C . TYR A 1 122 ? 0.205 -2.437 -4.282 1.00 95.69 122 TYR A C 1
ATOM 979 O O . TYR A 1 122 ? 0.287 -3.585 -4.717 1.00 95.69 122 TYR A O 1
ATOM 987 N N . ALA A 1 123 ? -0.226 -2.197 -3.043 1.00 95.44 123 ALA A N 1
ATOM 988 C CA . ALA A 1 123 ? -0.639 -3.248 -2.114 1.00 95.44 123 ALA A CA 1
ATOM 989 C C . ALA A 1 123 ? -1.856 -4.034 -2.634 1.00 95.44 123 ALA A C 1
ATOM 991 O O . ALA A 1 123 ? -1.944 -5.248 -2.424 1.00 95.44 123 ALA A O 1
ATOM 992 N N . ALA A 1 124 ? -2.762 -3.374 -3.363 1.00 94.56 124 ALA A N 1
ATOM 993 C CA . ALA A 1 124 ? -3.946 -3.995 -3.947 1.00 94.56 124 ALA A CA 1
ATOM 994 C C . ALA A 1 124 ? -3.625 -5.014 -5.051 1.00 94.56 124 ALA A C 1
ATOM 996 O O . ALA A 1 124 ? -4.402 -5.943 -5.257 1.00 94.56 124 ALA A O 1
ATOM 997 N N . THR A 1 125 ? -2.447 -4.932 -5.679 1.00 93.00 125 THR A N 1
ATOM 998 C CA . THR A 1 125 ? -1.957 -5.974 -6.605 1.00 93.00 125 THR A CA 1
ATOM 999 C C . THR A 1 125 ? -1.635 -7.303 -5.902 1.00 93.00 125 THR A C 1
ATOM 1001 O O . THR A 1 125 ? -1.384 -8.317 -6.548 1.00 93.00 125 THR A O 1
ATOM 1004 N N . GLY A 1 126 ? -1.605 -7.322 -4.562 1.00 89.75 126 GLY A N 1
ATOM 1005 C CA . GLY A 1 126 ? -1.197 -8.485 -3.776 1.00 89.75 126 GLY A CA 1
ATOM 1006 C C . GLY A 1 126 ? 0.313 -8.745 -3.791 1.00 89.75 126 GLY A C 1
ATOM 1007 O O . GLY A 1 126 ? 0.743 -9.810 -3.331 1.00 89.75 126 GLY A O 1
ATOM 1008 N N . ASN A 1 127 ? 1.105 -7.793 -4.295 1.00 92.62 127 ASN A N 1
ATOM 1009 C CA . ASN A 1 127 ? 2.558 -7.880 -4.361 1.00 92.62 127 ASN A CA 1
ATOM 1010 C C . ASN A 1 127 ? 3.199 -8.114 -2.982 1.00 92.62 127 ASN A C 1
ATOM 1012 O O . ASN A 1 127 ? 2.789 -7.554 -1.963 1.00 92.62 127 ASN A O 1
ATOM 1016 N N . SER A 1 128 ? 4.248 -8.938 -2.966 1.00 89.62 128 SER A N 1
ATOM 1017 C CA . SER A 1 128 ? 4.939 -9.406 -1.762 1.00 89.62 128 SER A CA 1
ATOM 1018 C C . SER A 1 128 ? 5.648 -8.337 -0.952 1.00 89.62 128 SER A C 1
ATOM 1020 O O . SER A 1 128 ? 5.889 -8.551 0.234 1.00 89.62 128 SER A O 1
ATOM 1022 N N . PHE A 1 129 ? 6.018 -7.236 -1.599 1.00 92.31 129 PHE A N 1
ATOM 1023 C CA . PHE A 1 129 ? 6.719 -6.118 -0.982 1.00 92.31 129 PHE A CA 1
ATOM 1024 C C . PHE A 1 129 ? 5.753 -4.979 -0.660 1.00 92.31 129 PHE A C 1
ATOM 1026 O O . PHE A 1 129 ? 5.829 -4.406 0.421 1.00 92.31 129 PHE A O 1
ATOM 1033 N N . ALA A 1 130 ? 4.795 -4.698 -1.550 1.00 94.31 130 ALA A N 1
ATOM 1034 C CA . ALA A 1 130 ? 3.868 -3.581 -1.371 1.00 94.31 130 ALA A CA 1
ATOM 1035 C C . ALA A 1 130 ? 2.893 -3.799 -0.207 1.00 94.31 130 ALA A C 1
ATOM 1037 O O . ALA A 1 130 ? 2.604 -2.877 0.553 1.00 94.31 130 ALA A O 1
ATOM 1038 N N . LEU A 1 131 ? 2.402 -5.032 -0.047 1.00 92.94 131 LEU A N 1
ATOM 1039 C CA . LEU A 1 131 ? 1.448 -5.36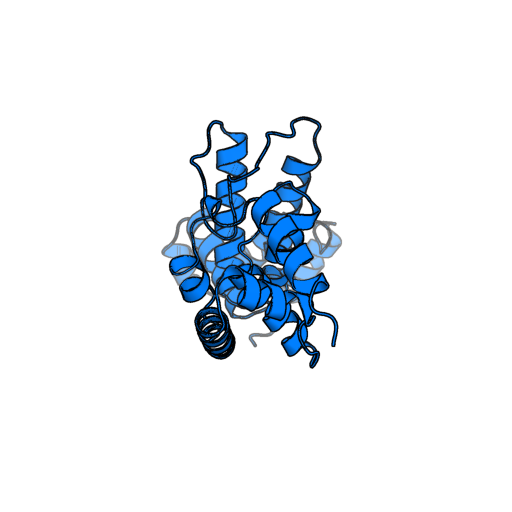2 1.004 1.00 92.94 131 LEU A CA 1
ATOM 1040 C C . LEU A 1 131 ? 2.029 -5.140 2.417 1.00 92.94 131 LEU A C 1
ATOM 1042 O O . LEU A 1 131 ? 1.429 -4.368 3.161 1.00 92.94 131 LEU A O 1
ATOM 1046 N N . PRO A 1 132 ? 3.183 -5.726 2.810 1.00 91.81 132 PRO A N 1
ATOM 1047 C CA . PRO A 1 132 ? 3.775 -5.437 4.118 1.00 91.81 132 PRO A CA 1
ATOM 1048 C C . PRO A 1 132 ? 4.199 -3.970 4.266 1.00 91.81 132 PRO A C 1
ATOM 1050 O O . PRO A 1 132 ? 3.996 -3.406 5.337 1.00 91.81 132 PRO A O 1
ATOM 1053 N N . ALA A 1 133 ? 4.691 -3.326 3.201 1.00 94.50 133 ALA A N 1
ATOM 1054 C CA . ALA A 1 133 ? 5.066 -1.913 3.239 1.00 94.50 133 ALA A CA 1
ATOM 1055 C C . ALA A 1 133 ? 3.908 -0.994 3.670 1.00 94.50 133 ALA A C 1
ATOM 1057 O O . ALA A 1 133 ? 4.133 -0.041 4.412 1.00 94.50 133 ALA A O 1
ATOM 1058 N N . LEU A 1 134 ? 2.662 -1.303 3.281 1.00 95.31 134 LEU A N 1
ATOM 1059 C CA . LEU A 1 134 ? 1.486 -0.555 3.736 1.00 95.31 134 LEU A CA 1
ATOM 1060 C C . LEU A 1 134 ? 1.287 -0.633 5.261 1.00 95.31 134 LEU A C 1
ATOM 1062 O O . LEU A 1 134 ? 0.926 0.369 5.874 1.00 95.31 134 LEU A O 1
ATOM 1066 N N . ALA A 1 135 ? 1.531 -1.791 5.884 1.00 91.62 135 ALA A N 1
ATOM 1067 C CA . ALA A 1 135 ? 1.434 -1.932 7.341 1.00 91.62 135 ALA A CA 1
ATOM 1068 C C . ALA A 1 135 ? 2.583 -1.227 8.078 1.00 91.62 135 ALA A C 1
ATOM 1070 O O . ALA A 1 135 ? 2.382 -0.713 9.178 1.00 91.62 135 ALA A O 1
ATOM 1071 N N . GLU A 1 136 ? 3.774 -1.166 7.481 1.00 91.44 136 GLU A N 1
ATOM 1072 C CA . GLU A 1 136 ? 4.940 -0.534 8.107 1.00 91.44 136 GLU A CA 1
ATOM 1073 C C . GLU A 1 136 ? 4.810 0.994 8.249 1.00 91.44 136 GLU A C 1
ATOM 1075 O O . GLU A 1 136 ? 5.470 1.570 9.115 1.00 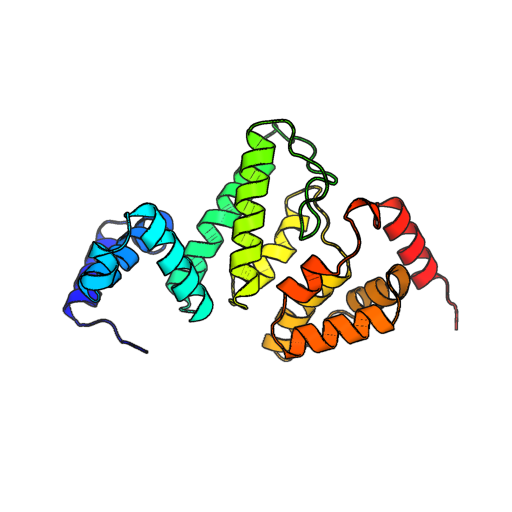91.44 136 GLU A O 1
ATOM 1080 N N . VAL A 1 137 ? 3.911 1.643 7.493 1.00 88.50 137 VAL A N 1
ATOM 1081 C CA . VAL A 1 137 ? 3.622 3.090 7.600 1.00 88.50 137 VAL A CA 1
ATOM 1082 C C . VAL A 1 137 ? 3.298 3.513 9.039 1.00 88.50 137 VAL A C 1
ATOM 1084 O O . VAL A 1 137 ? 3.725 4.584 9.477 1.00 88.50 137 VAL A O 1
ATOM 1087 N N . GLU A 1 138 ? 2.599 2.670 9.810 1.00 88.12 138 GLU A N 1
ATOM 1088 C CA . GLU A 1 138 ? 2.286 2.956 11.219 1.00 88.12 138 GLU A CA 1
ATOM 1089 C C . GLU A 1 138 ? 3.539 3.060 12.106 1.00 88.12 138 GLU A C 1
ATOM 1091 O O . GLU A 1 138 ? 3.504 3.697 13.161 1.00 88.12 138 GLU A O 1
ATOM 1096 N N . GLY A 1 139 ? 4.639 2.418 11.704 1.00 85.69 139 GLY A N 1
ATOM 1097 C CA . GLY A 1 139 ? 5.906 2.413 12.432 1.00 85.69 139 GLY A CA 1
ATOM 1098 C C . GLY A 1 139 ? 6.741 3.677 12.233 1.00 85.69 139 GLY A C 1
ATOM 1099 O O . GLY A 1 139 ? 7.636 3.936 13.036 1.00 85.69 139 GLY A O 1
ATOM 1100 N N . TRP A 1 140 ? 6.460 4.461 11.190 1.00 83.94 140 TRP A N 1
ATOM 1101 C CA . TRP A 1 140 ? 7.231 5.663 10.843 1.00 83.94 140 TRP A CA 1
ATOM 1102 C C . TRP A 1 140 ? 6.466 6.960 11.100 1.00 83.94 140 TRP A C 1
ATOM 1104 O O . TRP A 1 140 ? 7.055 8.030 11.023 1.00 83.94 140 TRP A O 1
ATOM 1114 N N . SER A 1 141 ? 5.168 6.879 11.396 1.00 83.56 141 SER A N 1
ATOM 1115 C CA . SER A 1 141 ? 4.275 8.036 11.461 1.00 83.56 141 SER A CA 1
ATOM 1116 C C . SER A 1 141 ? 3.209 7.908 12.556 1.00 83.56 141 SER A C 1
ATOM 1118 O O . SER A 1 141 ? 3.069 6.876 13.221 1.00 83.56 141 SER A O 1
ATOM 1120 N N . ASP A 1 142 ? 2.434 8.975 12.744 1.00 84.94 142 ASP A N 1
ATOM 1121 C CA . ASP A 1 142 ? 1.226 9.003 13.574 1.00 84.94 142 ASP A CA 1
ATOM 1122 C C . ASP A 1 142 ? -0.025 8.467 12.844 1.00 84.94 142 ASP A C 1
ATOM 1124 O O . ASP A 1 142 ? -1.109 8.417 13.429 1.00 84.94 142 ASP A O 1
ATOM 1128 N N . ILE A 1 143 ? 0.114 7.989 11.601 1.00 88.06 143 ILE A N 1
ATOM 1129 C CA . ILE A 1 143 ? -0.950 7.285 10.877 1.00 88.06 143 ILE A CA 1
ATOM 1130 C C . ILE A 1 143 ? -1.274 5.961 11.564 1.00 88.06 143 ILE A C 1
ATOM 1132 O O . ILE A 1 143 ? -0.400 5.216 12.021 1.00 88.06 143 ILE A O 1
ATOM 1136 N N . ARG A 1 144 ? -2.569 5.643 11.584 1.00 88.75 144 ARG A N 1
ATOM 1137 C CA . ARG A 1 144 ? -3.106 4.366 12.051 1.00 88.75 144 ARG A CA 1
ATOM 1138 C C . ARG A 1 144 ? -4.089 3.838 11.020 1.00 88.75 144 ARG A C 1
ATOM 1140 O O . ARG A 1 144 ? -5.059 4.514 10.687 1.00 88.75 144 ARG A O 1
ATOM 1147 N N . LEU A 1 145 ? -3.825 2.648 10.500 1.00 93.50 145 LEU A N 1
ATOM 1148 C CA . LEU A 1 145 ? -4.721 1.934 9.608 1.00 93.50 145 LEU A CA 1
ATOM 1149 C C . LEU A 1 145 ? -5.993 1.533 10.357 1.00 93.50 145 LEU A C 1
ATOM 1151 O O . LEU A 1 145 ? -5.968 1.229 11.552 1.00 93.50 145 LEU A O 1
ATOM 1155 N N . ASN A 1 146 ? -7.115 1.474 9.640 1.00 94.69 146 ASN A N 1
ATOM 1156 C CA . ASN A 1 146 ? -8.312 0.862 10.200 1.00 94.69 146 ASN A CA 1
ATOM 1157 C C . ASN A 1 146 ? -8.023 -0.603 10.583 1.00 94.69 146 ASN A C 1
ATOM 1159 O O . ASN A 1 146 ? -7.297 -1.290 9.852 1.00 94.69 146 ASN A O 1
ATOM 1163 N N . PRO A 1 147 ? -8.600 -1.108 11.690 1.00 94.38 147 PRO A N 1
ATOM 1164 C CA . PRO A 1 147 ? -8.302 -2.448 12.193 1.00 94.38 147 PRO A CA 1
ATOM 1165 C C . PRO A 1 147 ? -8.506 -3.575 11.174 1.00 94.38 147 PRO A C 1
ATOM 1167 O O . PRO A 1 147 ? -7.723 -4.518 11.138 1.00 94.38 147 PRO A O 1
ATOM 1170 N N . ASP A 1 148 ? -9.530 -3.480 10.332 1.00 96.94 148 ASP A N 1
ATOM 1171 C CA . ASP A 1 148 ? -9.825 -4.433 9.259 1.00 96.94 148 ASP A CA 1
ATOM 1172 C C . ASP A 1 148 ? -8.815 -4.389 8.110 1.00 96.94 148 ASP A C 1
ATOM 1174 O O . ASP A 1 148 ? -8.412 -5.443 7.622 1.00 96.94 148 ASP A O 1
ATOM 1178 N N . ILE A 1 149 ? -8.378 -3.200 7.692 1.00 96.94 149 ILE A N 1
ATOM 1179 C CA . ILE A 1 149 ? -7.337 -3.027 6.671 1.00 96.94 149 ILE A CA 1
ATOM 1180 C C . ILE A 1 149 ? -6.012 -3.578 7.203 1.00 96.94 149 ILE A C 1
ATOM 1182 O O . ILE A 1 149 ? -5.352 -4.367 6.526 1.00 96.94 149 ILE A O 1
ATOM 1186 N N . ARG A 1 150 ? -5.656 -3.231 8.446 1.00 95.38 150 ARG A N 1
ATOM 1187 C CA . ARG A 1 150 ? -4.472 -3.770 9.121 1.00 95.38 150 ARG A CA 1
ATOM 1188 C C . ARG A 1 150 ? -4.535 -5.294 9.223 1.00 95.38 150 ARG A C 1
ATOM 1190 O O . ARG A 1 150 ? -3.575 -5.975 8.865 1.00 95.38 150 ARG A O 1
ATOM 1197 N N . TYR A 1 151 ? -5.678 -5.831 9.651 1.00 96.75 151 TYR A N 1
ATOM 1198 C CA . TYR A 1 151 ? -5.903 -7.271 9.719 1.00 96.75 151 TYR A CA 1
ATOM 1199 C C . TYR A 1 151 ? -5.749 -7.937 8.350 1.00 96.75 151 TYR A C 1
ATOM 1201 O O . TYR A 1 151 ? -5.038 -8.933 8.252 1.00 96.75 151 TYR A O 1
ATOM 1209 N N . TYR A 1 152 ? -6.350 -7.380 7.293 1.00 97.56 152 TYR A N 1
ATOM 1210 C CA . TYR A 1 152 ? -6.218 -7.898 5.930 1.00 97.56 152 TYR A CA 1
ATOM 1211 C C . TYR A 1 152 ? -4.748 -8.027 5.522 1.00 97.56 152 TYR A C 1
ATOM 1213 O O . TYR A 1 152 ? -4.313 -9.099 5.094 1.00 97.56 152 TYR A O 1
ATOM 1221 N N . VAL A 1 153 ? -3.983 -6.943 5.674 1.00 95.75 153 VAL A N 1
ATOM 1222 C CA . VAL A 1 153 ? -2.580 -6.858 5.252 1.00 95.75 153 VAL A CA 1
ATOM 1223 C C . VAL A 1 153 ? -1.716 -7.864 6.014 1.00 95.75 153 VAL A C 1
ATOM 1225 O O . VAL A 1 153 ? -1.029 -8.687 5.404 1.00 95.75 153 VAL A O 1
ATOM 1228 N N . GLU A 1 154 ? -1.786 -7.848 7.345 1.00 94.81 154 GLU A N 1
ATOM 1229 C CA . GLU A 1 154 ? -0.951 -8.706 8.186 1.00 94.81 154 GLU A CA 1
ATOM 1230 C C . GLU A 1 154 ? -1.359 -10.188 8.094 1.00 94.81 154 GLU A C 1
ATOM 1232 O O . GLU A 1 154 ? -0.492 -11.064 8.059 1.00 94.81 154 GLU A O 1
ATOM 1237 N N . ALA A 1 155 ? -2.655 -10.504 7.978 1.00 95.62 155 ALA A N 1
ATOM 1238 C CA . ALA A 1 155 ? -3.118 -11.885 7.829 1.00 95.62 155 ALA A CA 1
ATOM 1239 C C . ALA A 1 155 ? -2.737 -12.490 6.479 1.00 95.62 155 ALA A C 1
ATOM 1241 O O . ALA A 1 155 ? -2.312 -13.646 6.418 1.00 95.62 155 ALA A O 1
ATOM 1242 N N . ARG A 1 156 ? -2.828 -11.711 5.398 1.00 93.94 156 ARG A N 1
ATOM 1243 C CA . ARG A 1 156 ? -2.316 -12.109 4.081 1.00 93.94 156 ARG A CA 1
ATOM 1244 C C . ARG A 1 156 ? -0.826 -12.421 4.136 1.00 93.94 156 ARG A C 1
ATOM 1246 O O . ARG A 1 156 ? -0.404 -13.462 3.630 1.00 93.94 156 ARG A O 1
ATOM 1253 N N . GLN A 1 157 ? -0.048 -11.546 4.770 1.00 91.38 157 GLN A N 1
ATOM 1254 C CA . GLN A 1 157 ? 1.391 -11.732 4.901 1.00 91.38 157 GLN A CA 1
ATOM 1255 C C . GLN A 1 157 ? 1.729 -12.970 5.739 1.00 91.38 157 GLN A C 1
ATOM 1257 O O . GLN A 1 157 ? 2.548 -13.781 5.317 1.00 91.38 157 GLN A O 1
ATOM 1262 N N . ALA A 1 158 ? 1.071 -13.174 6.883 1.00 91.94 158 ALA A N 1
ATOM 1263 C CA . ALA A 1 158 ? 1.282 -14.356 7.719 1.00 91.94 158 ALA A CA 1
ATOM 1264 C C . ALA A 1 158 ? 0.984 -15.657 6.952 1.00 91.94 158 ALA A C 1
ATOM 1266 O O . ALA A 1 158 ? 1.835 -16.550 6.883 1.00 91.94 158 ALA A O 1
ATOM 1267 N N . ARG A 1 159 ? -0.179 -15.728 6.291 1.00 92.50 159 ARG A N 1
ATOM 1268 C CA . ARG A 1 159 ? -0.629 -16.916 5.544 1.00 92.50 159 ARG A CA 1
ATOM 1269 C C . ARG A 1 159 ? 0.266 -17.248 4.357 1.00 92.50 159 ARG A C 1
ATOM 1271 O O . ARG A 1 159 ? 0.468 -18.424 4.067 1.00 92.50 159 ARG A O 1
ATOM 1278 N N . ARG A 1 160 ? 0.858 -16.239 3.707 1.00 87.94 160 ARG A N 1
ATOM 1279 C CA . ARG A 1 160 ? 1.856 -16.435 2.642 1.00 87.94 160 ARG A CA 1
ATOM 1280 C C . ARG A 1 160 ? 3.034 -17.298 3.103 1.00 87.94 160 ARG A C 1
ATOM 1282 O O . ARG A 1 160 ? 3.555 -18.079 2.313 1.00 87.94 160 ARG A O 1
ATOM 1289 N N . TYR A 1 161 ? 3.434 -17.176 4.367 1.00 88.06 161 TYR A N 1
ATOM 1290 C CA . TYR A 1 161 ? 4.521 -17.954 4.965 1.00 88.06 161 TYR A CA 1
ATOM 1291 C C . TYR A 1 161 ? 4.031 -19.171 5.761 1.00 88.06 161 TYR A C 1
ATOM 1293 O O . TYR A 1 161 ? 4.801 -19.750 6.522 1.00 88.06 161 TYR A O 1
ATOM 1301 N N . GLY A 1 162 ? 2.763 -19.567 5.603 1.00 91.31 162 GLY A N 1
ATOM 1302 C CA . GLY A 1 162 ? 2.178 -20.696 6.330 1.00 91.31 162 GLY A CA 1
ATOM 1303 C C . GLY A 1 162 ? 1.962 -20.433 7.823 1.00 91.31 162 GLY A C 1
ATOM 1304 O O . GLY A 1 162 ? 1.804 -21.384 8.584 1.00 91.31 162 GLY A O 1
ATOM 1305 N N . ASN A 1 163 ? 1.964 -19.166 8.245 1.00 93.44 163 ASN A N 1
ATOM 1306 C CA . ASN A 1 163 ? 1.705 -18.766 9.623 1.00 93.44 163 ASN A CA 1
ATOM 1307 C C . ASN A 1 163 ? 0.246 -18.331 9.802 1.00 93.44 163 ASN A C 1
ATOM 1309 O O . ASN A 1 163 ? -0.402 -17.853 8.869 1.00 93.44 163 ASN A O 1
ATOM 1313 N N . GLU A 1 164 ? -0.243 -18.428 11.034 1.00 91.38 164 GLU A N 1
ATOM 1314 C CA . GLU A 1 164 ? -1.510 -17.814 11.430 1.00 91.38 164 GLU A CA 1
ATOM 1315 C C . GLU A 1 164 ? -1.308 -16.322 11.753 1.00 91.38 164 GLU A C 1
ATOM 1317 O O . GLU A 1 164 ? -0.268 -15.957 12.315 1.00 91.38 164 GLU A O 1
ATOM 1322 N N . PRO A 1 165 ? -2.277 -15.441 11.431 1.00 90.19 165 PRO A N 1
ATOM 1323 C CA . PRO A 1 165 ? -2.249 -14.059 11.893 1.00 90.19 165 PRO A CA 1
ATOM 1324 C C . PRO A 1 165 ? -2.214 -13.984 13.419 1.00 90.19 165 PRO A C 1
ATOM 1326 O O . PRO A 1 165 ? -2.807 -14.810 14.116 1.00 90.19 165 PRO A O 1
ATOM 1329 N N . ALA A 1 166 ? -1.575 -12.936 13.942 1.00 89.38 166 ALA A N 1
ATOM 1330 C CA . ALA A 1 166 ? -1.558 -12.682 15.374 1.00 89.38 166 ALA A CA 1
ATOM 1331 C C . ALA A 1 166 ? -3.004 -12.577 15.917 1.00 89.38 166 ALA A C 1
ATOM 1333 O O . ALA A 1 166 ? -3.779 -11.764 15.397 1.00 89.38 166 ALA A O 1
ATOM 1334 N N . PRO A 1 167 ? -3.380 -13.339 16.969 1.00 90.94 167 PRO A N 1
ATOM 1335 C CA . PRO A 1 167 ? -4.756 -13.364 17.479 1.00 90.94 167 PRO A CA 1
ATOM 1336 C C . PRO A 1 167 ? -5.309 -11.975 17.814 1.00 90.94 167 PRO A C 1
ATOM 1338 O O . PRO A 1 167 ? -6.451 -11.661 17.489 1.00 90.94 167 PRO A O 1
ATOM 1341 N N . ILE A 1 168 ? -4.451 -11.099 18.346 1.00 88.81 168 ILE A N 1
ATOM 1342 C CA . ILE A 1 168 ? -4.807 -9.730 18.734 1.00 88.81 168 ILE A CA 1
ATOM 1343 C C . ILE A 1 168 ? -5.400 -8.898 17.589 1.00 88.81 168 ILE A C 1
ATOM 1345 O O . ILE A 1 168 ? -6.270 -8.065 17.831 1.00 88.81 168 ILE A O 1
ATOM 1349 N N . LEU A 1 169 ? -4.976 -9.119 16.342 1.00 90.94 169 LEU A N 1
ATOM 1350 C CA . LEU A 1 169 ? -5.504 -8.385 15.191 1.00 90.94 169 LEU A CA 1
ATOM 1351 C C . LEU A 1 169 ? -6.953 -8.790 14.913 1.00 90.94 169 LEU A C 1
ATOM 1353 O O . LEU A 1 169 ? -7.823 -7.937 14.745 1.00 90.94 169 LEU A O 1
ATOM 1357 N N . ARG A 1 170 ? -7.219 -10.101 14.933 1.00 93.56 170 ARG A N 1
ATOM 1358 C CA . ARG A 1 170 ? -8.563 -10.660 14.770 1.00 93.56 170 ARG A CA 1
ATOM 1359 C C . ARG A 1 170 ? -9.490 -10.167 15.879 1.00 93.56 170 ARG A C 1
ATOM 1361 O O . ARG A 1 170 ? -10.603 -9.724 15.598 1.00 93.56 170 ARG A O 1
ATOM 1368 N N . ASP A 1 171 ? -9.021 -10.226 17.121 1.00 91.44 171 ASP A N 1
ATOM 1369 C CA . ASP A 1 171 ? -9.802 -9.828 18.291 1.00 91.44 171 ASP A CA 1
ATOM 1370 C C . ASP A 1 171 ? -10.107 -8.326 18.274 1.00 91.44 171 ASP A C 1
ATOM 1372 O O . ASP A 1 171 ? -11.218 -7.922 18.612 1.00 91.44 171 ASP A O 1
ATOM 1376 N N . THR A 1 172 ? -9.174 -7.503 17.785 1.00 90.38 172 THR A N 1
ATOM 1377 C CA . THR A 1 172 ? -9.379 -6.056 17.615 1.00 90.38 172 THR A CA 1
ATOM 1378 C C . THR A 1 172 ? -10.482 -5.763 16.597 1.00 90.38 172 THR A C 1
ATOM 1380 O O . THR A 1 172 ? -11.364 -4.951 16.878 1.00 90.38 172 THR A O 1
ATOM 1383 N N . VAL A 1 173 ? -10.503 -6.455 15.450 1.00 94.12 173 VAL A N 1
ATOM 1384 C CA . VAL A 1 173 ? -11.593 -6.316 14.464 1.00 94.12 173 VAL A CA 1
ATOM 1385 C C . VAL A 1 173 ? -12.928 -6.737 15.074 1.00 94.12 173 VAL A C 1
ATOM 1387 O O . VAL A 1 173 ? -13.917 -6.019 14.945 1.00 94.12 173 VAL A O 1
ATOM 1390 N N . ILE A 1 174 ? -12.974 -7.868 15.786 1.00 92.69 174 ILE A N 1
ATOM 1391 C CA . ILE A 1 174 ? -14.209 -8.339 16.432 1.00 92.69 174 ILE A CA 1
ATOM 1392 C C . ILE A 1 174 ? -14.709 -7.322 17.462 1.00 92.69 174 ILE A C 1
ATOM 1394 O O . ILE A 1 174 ? -15.899 -7.011 17.470 1.00 92.69 174 ILE A O 1
ATOM 1398 N N . ALA A 1 175 ? -13.823 -6.809 18.314 1.00 88.44 175 ALA A N 1
ATOM 1399 C CA . ALA A 1 175 ? -14.180 -5.888 19.386 1.00 88.44 175 ALA A CA 1
ATOM 1400 C C . ALA A 1 175 ? -14.680 -4.537 18.854 1.00 88.44 175 ALA A C 1
ATOM 1402 O O . ALA A 1 175 ? -15.621 -3.970 19.406 1.00 88.44 175 ALA A O 1
ATOM 1403 N N . LEU A 1 176 ? -14.066 -4.027 17.783 1.00 88.69 176 LEU A N 1
ATOM 1404 C CA . LEU A 1 176 ? -14.349 -2.691 17.255 1.00 88.69 176 LEU A CA 1
ATOM 1405 C C . LEU A 1 176 ? -15.393 -2.665 16.137 1.00 88.69 176 LEU A C 1
ATOM 1407 O O . LEU A 1 176 ? -16.067 -1.654 15.954 1.00 88.69 176 LEU A O 1
ATOM 1411 N N . GLN A 1 177 ? -15.514 -3.747 15.370 1.00 92.88 177 GLN A N 1
ATOM 1412 C CA . GLN A 1 177 ? -16.307 -3.784 14.137 1.00 92.88 177 GLN A CA 1
ATOM 1413 C C . GLN A 1 177 ? -17.251 -4.992 14.055 1.00 92.88 177 GLN A C 1
ATOM 1415 O O . GLN A 1 177 ? -18.100 -5.051 13.166 1.00 92.88 177 GLN A O 1
ATOM 1420 N N . GLY A 1 178 ? -17.143 -5.942 14.986 1.00 94.00 178 GLY A N 1
ATOM 1421 C CA . GLY A 1 178 ? -18.000 -7.120 15.060 1.00 94.00 178 GLY A CA 1
ATOM 1422 C C . GLY A 1 178 ? -17.528 -8.307 14.215 1.00 94.00 178 GLY A C 1
ATOM 1423 O O . GLY A 1 178 ? -16.652 -8.216 13.353 1.00 94.00 178 GLY A O 1
ATOM 1424 N N . LYS A 1 179 ? -18.139 -9.469 14.473 1.00 96.62 179 LYS A N 1
ATOM 1425 C CA . LYS A 1 179 ? -17.800 -10.741 13.807 1.00 96.62 179 LYS A CA 1
ATOM 1426 C C . LYS A 1 179 ? -18.154 -10.756 12.320 1.00 96.62 179 LYS A C 1
ATOM 1428 O O . LYS A 1 179 ? -17.408 -11.340 11.541 1.00 96.62 179 LYS A O 1
ATOM 1433 N N . ASP A 1 180 ? -19.243 -10.097 11.932 1.00 97.56 180 ASP A N 1
ATOM 1434 C CA . ASP A 1 180 ? -19.667 -10.031 10.529 1.00 97.56 180 ASP A CA 1
ATOM 1435 C C . ASP A 1 180 ? -18.648 -9.260 9.683 1.00 97.56 180 ASP A C 1
ATOM 1437 O O . ASP A 1 180 ? -18.338 -9.667 8.563 1.00 97.56 180 ASP A O 1
ATOM 1441 N N . ARG A 1 181 ? -18.049 -8.195 10.245 1.00 97.50 181 ARG A N 1
ATOM 1442 C CA . ARG A 1 181 ? -16.965 -7.473 9.576 1.00 97.50 181 ARG A CA 1
ATOM 1443 C C . ARG A 1 181 ? -15.745 -8.363 9.391 1.00 97.50 181 ARG A C 1
ATOM 1445 O O . ARG A 1 181 ? -15.223 -8.423 8.284 1.00 97.50 181 ARG A O 1
ATOM 1452 N N . LEU A 1 182 ? -15.323 -9.081 10.433 1.00 97.81 182 LEU A N 1
ATOM 1453 C CA . LEU A 1 182 ? -14.215 -10.028 10.313 1.00 97.81 182 LEU A CA 1
ATOM 1454 C C . LEU A 1 182 ? -14.486 -11.072 9.218 1.00 97.81 182 LEU A C 1
ATOM 1456 O O . LEU A 1 182 ? -13.610 -11.322 8.398 1.00 97.81 182 LEU A O 1
ATOM 1460 N N . ALA A 1 183 ? -15.688 -11.654 9.178 1.00 97.94 183 ALA A N 1
ATOM 1461 C CA . ALA A 1 183 ? -16.052 -12.649 8.169 1.00 97.94 183 ALA A CA 1
ATOM 1462 C C . ALA A 1 183 ? -15.985 -12.083 6.740 1.00 97.94 183 ALA A C 1
ATOM 1464 O O . ALA A 1 183 ? -15.480 -12.751 5.841 1.00 97.94 183 ALA A O 1
ATOM 1465 N N . PHE A 1 184 ? -16.435 -10.841 6.539 1.00 98.56 184 PHE A N 1
ATOM 1466 C CA . PHE A 1 184 ? -16.278 -10.143 5.263 1.00 98.56 184 PHE A CA 1
ATOM 1467 C C . PHE A 1 184 ? -14.801 -9.951 4.885 1.00 98.56 184 PHE A C 1
ATOM 1469 O O . PHE A 1 184 ? -14.423 -10.206 3.745 1.00 98.56 184 PHE A O 1
ATOM 1476 N N . VAL A 1 185 ? -13.956 -9.518 5.827 1.00 98.12 185 VAL A N 1
ATOM 1477 C CA . VAL A 1 185 ? -12.525 -9.296 5.556 1.00 98.12 185 VAL A CA 1
ATOM 1478 C C . VAL A 1 185 ? -11.824 -10.615 5.226 1.00 98.12 185 VAL A C 1
ATOM 1480 O O . VAL A 1 185 ? -11.009 -10.659 4.313 1.00 98.12 185 VAL A O 1
ATOM 1483 N N . GLU A 1 186 ? -12.174 -11.702 5.910 1.00 97.69 186 GLU A N 1
ATOM 1484 C CA . GLU A 1 186 ? -11.666 -13.050 5.629 1.00 97.69 186 GLU A CA 1
ATOM 1485 C C . GLU A 1 186 ? -12.040 -13.547 4.222 1.00 97.69 186 GLU A C 1
ATOM 1487 O O . GLU A 1 186 ? -11.197 -14.109 3.518 1.00 97.69 186 GLU A O 1
ATOM 1492 N N . ASP A 1 187 ? -13.271 -13.287 3.771 1.00 98.12 187 ASP A N 1
ATOM 1493 C CA . ASP A 1 187 ? -13.688 -13.555 2.388 1.00 98.12 187 ASP A CA 1
ATOM 1494 C C . ASP A 1 187 ? -12.902 -12.698 1.380 1.00 98.12 187 ASP A C 1
ATOM 1496 O O . ASP A 1 187 ? -12.405 -13.207 0.372 1.00 98.12 187 ASP A O 1
ATOM 1500 N N . ALA A 1 188 ? -12.709 -11.410 1.673 1.00 97.94 188 ALA A N 1
ATOM 1501 C CA . ALA A 1 188 ? -11.914 -10.521 0.830 1.00 97.94 188 ALA A CA 1
ATOM 1502 C C . ALA A 1 188 ? -10.446 -10.976 0.731 1.00 97.94 188 ALA A C 1
ATOM 1504 O O . ALA A 1 188 ? -9.863 -10.932 -0.353 1.00 97.94 188 ALA A O 1
ATOM 1505 N N . ILE A 1 189 ? -9.854 -11.482 1.822 1.00 96.50 189 ILE A N 1
ATOM 1506 C CA . ILE A 1 189 ? -8.509 -12.083 1.825 1.00 96.50 189 ILE A CA 1
ATOM 1507 C C . ILE A 1 189 ? -8.444 -13.266 0.854 1.00 96.50 189 ILE A C 1
ATOM 1509 O O . ILE A 1 189 ? -7.470 -13.386 0.107 1.00 96.50 189 ILE A O 1
ATOM 1513 N N . ALA A 1 190 ? -9.465 -14.128 0.845 1.00 94.69 190 ALA A N 1
ATOM 1514 C CA . ALA A 1 190 ? -9.531 -15.273 -0.061 1.00 94.69 190 ALA A CA 1
ATOM 1515 C C . ALA A 1 190 ? -9.646 -14.852 -1.538 1.00 94.69 190 ALA A C 1
ATOM 1517 O O . ALA A 1 190 ? -9.142 -15.553 -2.416 1.00 94.69 190 ALA A O 1
ATOM 1518 N N . ARG A 1 191 ? -10.263 -13.695 -1.812 1.00 95.12 191 ARG A N 1
ATOM 1519 C CA . ARG A 1 191 ? -10.425 -13.122 -3.160 1.00 95.12 191 ARG A CA 1
ATOM 1520 C C . ARG A 1 191 ? -9.306 -12.164 -3.588 1.00 95.12 191 ARG A C 1
ATOM 1522 O O . ARG A 1 191 ? -9.321 -11.721 -4.730 1.00 95.12 191 ARG A O 1
ATOM 1529 N N . ASN A 1 192 ? -8.330 -11.882 -2.721 1.00 93.06 192 ASN A N 1
ATOM 1530 C CA . ASN A 1 192 ? -7.302 -10.847 -2.918 1.00 93.06 192 ASN A CA 1
ATOM 1531 C C . ASN A 1 192 ? -7.883 -9.436 -3.149 1.00 93.06 192 ASN A C 1
ATOM 1533 O O . ASN A 1 192 ? -7.329 -8.655 -3.917 1.00 93.06 192 ASN A O 1
ATOM 1537 N N . ASP A 1 193 ? -8.991 -9.105 -2.492 1.00 96.44 193 ASP A N 1
ATOM 1538 C CA . ASP A 1 193 ? -9.771 -7.896 -2.764 1.00 96.44 193 ASP A CA 1
ATOM 1539 C C . ASP A 1 193 ? -9.559 -6.821 -1.679 1.00 96.44 193 ASP A C 1
ATOM 1541 O O . ASP A 1 193 ? -10.417 -6.580 -0.826 1.00 96.44 193 ASP A O 1
ATOM 1545 N N . LEU A 1 194 ? -8.374 -6.194 -1.675 1.00 96.75 194 LEU A N 1
ATOM 1546 C CA . LEU A 1 194 ? -8.042 -5.129 -0.715 1.00 96.75 194 LEU A CA 1
ATOM 1547 C C . LEU A 1 194 ? -8.954 -3.906 -0.896 1.00 96.75 194 LEU A C 1
ATOM 1549 O O . LEU A 1 194 ? -9.389 -3.312 0.091 1.00 96.75 194 LEU A O 1
ATOM 1553 N N . TYR A 1 195 ? -9.279 -3.548 -2.140 1.00 96.75 195 TYR A N 1
ATOM 1554 C CA . TYR A 1 195 ? -10.138 -2.400 -2.425 1.00 96.75 195 TYR A CA 1
ATOM 1555 C C . TYR A 1 195 ? -11.519 -2.549 -1.788 1.00 96.75 195 TYR A C 1
ATOM 1557 O O . TYR A 1 195 ? -11.964 -1.617 -1.118 1.00 96.75 195 TYR A O 1
ATOM 1565 N N . ALA A 1 196 ? -12.148 -3.728 -1.873 1.00 97.50 196 ALA A N 1
ATOM 1566 C CA . ALA A 1 196 ? -13.428 -3.953 -1.207 1.00 97.50 196 ALA A CA 1
ATOM 1567 C C . ALA A 1 196 ? -13.347 -3.739 0.313 1.00 97.50 196 ALA A C 1
ATOM 1569 O O . ALA A 1 196 ? -14.287 -3.202 0.907 1.00 97.50 196 ALA A O 1
ATOM 1570 N N . VAL A 1 197 ? -12.235 -4.110 0.961 1.00 97.94 197 VAL A N 1
ATOM 1571 C CA . VAL A 1 197 ? -12.022 -3.838 2.395 1.00 97.94 197 VAL A CA 1
ATOM 1572 C C . VAL A 1 197 ? -11.918 -2.341 2.656 1.00 97.94 197 VAL A C 1
ATOM 1574 O O . VAL A 1 197 ? -12.623 -1.838 3.531 1.00 97.94 197 VAL A O 1
ATOM 1577 N N . ILE A 1 198 ? -11.101 -1.627 1.881 1.00 97.06 198 ILE A N 1
ATOM 1578 C CA . ILE A 1 198 ? -10.868 -0.185 2.032 1.00 97.06 198 ILE A CA 1
ATOM 1579 C C . ILE A 1 198 ? -12.163 0.618 1.846 1.00 97.06 198 ILE A C 1
ATOM 1581 O O . ILE A 1 198 ? -12.523 1.432 2.707 1.00 97.06 198 ILE A O 1
ATOM 1585 N N . GLU A 1 199 ? -12.889 0.371 0.755 1.00 96.44 199 GLU A N 1
ATOM 1586 C CA . GLU A 1 199 ? -14.117 1.093 0.406 1.00 96.44 199 GLU A CA 1
ATOM 1587 C C . GLU A 1 199 ? -15.185 0.957 1.494 1.00 96.44 199 GLU A C 1
ATOM 1589 O O . GLU A 1 199 ? -15.808 1.940 1.900 1.00 96.44 199 GLU A O 1
ATOM 1594 N N . THR A 1 200 ? -15.348 -0.258 2.019 1.00 96.38 200 THR A N 1
ATOM 1595 C CA . THR A 1 200 ? -16.379 -0.585 3.014 1.00 96.38 200 THR A CA 1
ATOM 1596 C C . THR A 1 200 ? -15.930 -0.385 4.460 1.00 96.38 200 THR A C 1
ATOM 1598 O O . THR A 1 200 ? -16.739 -0.532 5.378 1.00 96.38 200 THR A O 1
ATOM 1601 N N . SER A 1 201 ? -14.656 -0.056 4.687 1.00 95.81 201 SER A N 1
ATOM 1602 C CA . SER A 1 201 ? -14.143 0.226 6.026 1.00 95.81 201 SER A CA 1
ATOM 1603 C C . SER A 1 201 ? -14.861 1.435 6.639 1.00 95.81 201 SER A C 1
ATOM 1605 O O . SER A 1 201 ? -15.268 2.347 5.912 1.00 95.81 201 SER A O 1
ATOM 1607 N N . PRO A 1 202 ? -15.011 1.528 7.967 1.00 92.44 202 PRO A N 1
ATOM 1608 C CA . PRO A 1 202 ? -15.466 2.754 8.610 1.00 92.44 202 PRO A CA 1
ATOM 1609 C C . PRO A 1 202 ? -14.557 3.966 8.304 1.00 92.44 202 PRO A C 1
ATOM 1611 O O . PRO A 1 202 ? -13.419 3.808 7.845 1.00 92.44 202 PRO A O 1
ATOM 1614 N N . PRO A 1 203 ? -15.047 5.203 8.505 1.00 91.00 203 PRO A N 1
ATOM 1615 C CA . PRO A 1 203 ? -14.225 6.409 8.389 1.00 91.00 203 PRO A CA 1
ATOM 1616 C C . PRO A 1 203 ? -13.043 6.393 9.368 1.00 91.00 203 PRO A C 1
ATOM 1618 O O . PRO A 1 203 ? -13.169 5.846 10.460 1.00 91.00 203 PRO A O 1
ATOM 1621 N N . CYS A 1 204 ? -11.938 7.069 9.035 1.00 88.19 204 CYS A N 1
ATOM 1622 C CA . CYS A 1 204 ? -10.742 7.115 9.894 1.00 88.19 204 CYS A CA 1
ATOM 1623 C C . CYS A 1 204 ? -11.012 7.662 11.306 1.00 88.19 204 CYS A C 1
ATOM 1625 O O . CYS A 1 204 ? -10.343 7.287 12.261 1.00 88.19 204 CYS A O 1
ATOM 1627 N N . SER A 1 205 ? -12.027 8.517 11.458 1.00 83.62 205 SER A N 1
ATOM 1628 C CA . SER A 1 205 ? -12.445 9.064 12.753 1.00 83.62 205 SER A CA 1
ATOM 1629 C C . SER A 1 205 ? -13.137 8.050 13.672 1.00 83.62 205 SER A C 1
ATOM 1631 O O . SER A 1 205 ? -13.388 8.367 14.832 1.00 83.62 205 SER A O 1
ATOM 1633 N N . ALA A 1 206 ? -13.460 6.846 13.189 1.00 79.00 206 ALA A N 1
ATOM 1634 C CA . ALA A 1 206 ? -14.142 5.825 13.982 1.00 79.00 206 ALA A CA 1
ATOM 1635 C C . ALA A 1 206 ? -13.239 5.177 15.047 1.00 79.00 206 ALA A C 1
ATOM 1637 O O . ALA A 1 206 ? -13.755 4.641 16.027 1.00 79.00 206 ALA A O 1
ATOM 1638 N N . PHE A 1 207 ? -11.913 5.230 14.876 1.00 73.06 207 PHE A N 1
ATOM 1639 C CA . PHE A 1 207 ? -10.955 4.499 15.712 1.00 73.06 207 PHE A CA 1
ATOM 1640 C C . PHE A 1 207 ? -9.851 5.406 16.252 1.00 73.06 207 PHE A C 1
ATOM 1642 O O . PHE A 1 207 ? -8.668 5.189 15.999 1.00 73.06 207 PHE A O 1
ATOM 1649 N N . THR A 1 208 ? -10.242 6.429 17.016 1.00 68.12 208 THR A N 1
ATOM 1650 C CA . THR A 1 208 ? -9.270 7.272 17.726 1.00 68.12 208 THR A CA 1
ATOM 1651 C C . THR A 1 208 ? -8.433 6.438 18.707 1.00 68.12 208 THR A C 1
ATOM 1653 O O . THR A 1 208 ? -8.876 5.366 19.146 1.00 68.12 208 THR A O 1
ATOM 1656 N N . PRO A 1 209 ? -7.239 6.912 19.104 1.00 66.88 209 PRO A N 1
ATOM 1657 C CA . PRO A 1 209 ? -6.432 6.251 20.124 1.00 66.88 209 PRO A CA 1
ATOM 1658 C C . PRO A 1 209 ? -7.209 5.940 21.413 1.00 66.88 209 PRO A C 1
ATOM 1660 O O . PRO A 1 209 ? -7.010 4.872 21.989 1.00 66.88 209 PRO A O 1
ATOM 1663 N N . GLU A 1 210 ? -8.147 6.797 21.841 1.00 66.81 210 GLU A N 1
ATOM 1664 C CA . GLU A 1 210 ? -8.990 6.512 23.011 1.00 66.81 210 GLU A CA 1
ATOM 1665 C C . GLU A 1 210 ? -9.988 5.373 22.764 1.00 66.81 210 GLU A C 1
ATOM 1667 O O . GLU A 1 210 ? -10.218 4.552 23.655 1.00 66.81 210 GLU A O 1
ATOM 1672 N N . ALA A 1 211 ? -10.578 5.297 21.567 1.00 65.25 211 ALA A N 1
ATOM 1673 C CA . ALA A 1 211 ? -11.483 4.210 21.195 1.00 65.25 211 ALA A CA 1
ATOM 1674 C C . ALA A 1 211 ? -10.742 2.863 21.134 1.00 65.25 211 ALA A C 1
ATOM 1676 O O . ALA A 1 211 ? -11.246 1.854 21.634 1.00 65.25 211 ALA A O 1
ATOM 1677 N N . LEU A 1 212 ? -9.520 2.867 20.592 1.00 66.31 212 LEU A N 1
ATOM 1678 C CA . LEU A 1 212 ? -8.622 1.712 20.558 1.00 66.31 212 LEU A CA 1
ATOM 1679 C C . LEU A 1 212 ? -8.192 1.284 21.966 1.00 66.31 212 LEU A C 1
ATOM 1681 O O . LEU A 1 212 ? -8.313 0.107 22.302 1.00 66.31 212 LEU A O 1
ATOM 1685 N N . ALA A 1 213 ? -7.751 2.222 22.808 1.00 68.31 213 ALA A N 1
ATOM 1686 C CA . ALA A 1 213 ? -7.341 1.937 24.182 1.00 68.31 213 ALA A CA 1
ATOM 1687 C C . ALA A 1 213 ? -8.491 1.332 25.001 1.00 68.31 213 ALA A C 1
ATOM 1689 O O . ALA A 1 213 ? -8.316 0.307 25.657 1.00 68.31 213 ALA A O 1
ATOM 1690 N N . LYS A 1 214 ? -9.700 1.895 24.886 1.00 66.88 214 LYS A N 1
ATOM 1691 C CA . LYS A 1 214 ? -10.893 1.392 25.577 1.00 66.88 214 LYS A CA 1
ATOM 1692 C C . LYS A 1 214 ? -11.296 -0.013 25.117 1.00 66.88 214 LYS A C 1
ATOM 1694 O O . LYS A 1 214 ? -11.706 -0.833 25.937 1.00 66.88 214 LYS A O 1
ATOM 1699 N N . ALA A 1 215 ? -11.180 -0.310 23.823 1.00 63.19 215 ALA A N 1
ATOM 1700 C CA . ALA A 1 215 ? -11.456 -1.647 23.300 1.00 63.19 215 ALA A CA 1
ATOM 1701 C C . ALA A 1 215 ? -10.389 -2.671 23.718 1.00 63.19 215 ALA A C 1
ATOM 1703 O O . ALA A 1 215 ? -10.726 -3.805 24.048 1.00 63.19 215 ALA A O 1
ATOM 1704 N N . GLN A 1 216 ? -9.115 -2.270 23.767 1.00 64.38 216 GLN A N 1
ATOM 1705 C CA . GLN A 1 216 ? -8.020 -3.112 24.255 1.00 64.38 216 GLN A CA 1
ATOM 1706 C C . GLN A 1 216 ? -8.134 -3.402 25.758 1.00 64.38 216 GLN A C 1
ATOM 1708 O O . GLN A 1 216 ? -7.853 -4.518 26.190 1.00 64.38 216 GLN A O 1
ATOM 1713 N N . GLU A 1 217 ? -8.567 -2.427 26.559 1.00 66.00 217 GLU A N 1
ATOM 1714 C CA . GLU A 1 217 ? -8.875 -2.626 27.979 1.00 66.00 217 GLU A CA 1
ATOM 1715 C C . GLU A 1 217 ? -10.062 -3.573 28.174 1.00 66.00 217 GLU A C 1
ATOM 1717 O O . GLU A 1 217 ? -9.978 -4.484 28.996 1.00 66.00 217 GLU A O 1
ATOM 1722 N N . ALA A 1 218 ? -11.127 -3.425 27.378 1.00 60.22 218 ALA A N 1
ATOM 1723 C CA . ALA A 1 218 ? -12.262 -4.346 27.397 1.00 60.22 218 ALA A CA 1
ATOM 1724 C C . ALA A 1 218 ? -11.850 -5.780 27.016 1.00 60.22 218 ALA A C 1
ATOM 1726 O O . ALA A 1 218 ? -12.255 -6.725 27.682 1.00 60.22 218 ALA A O 1
ATOM 1727 N N . ALA A 1 219 ? -10.977 -5.949 26.017 1.00 58.31 219 ALA A N 1
ATOM 1728 C CA . ALA A 1 219 ? -10.464 -7.259 25.604 1.00 58.31 219 ALA A CA 1
ATOM 1729 C C . ALA A 1 219 ? -9.519 -7.912 26.636 1.00 58.31 219 ALA A C 1
ATOM 1731 O O . ALA A 1 219 ? -9.379 -9.132 26.661 1.00 58.31 219 ALA A O 1
ATOM 1732 N N . ARG A 1 220 ? -8.869 -7.123 27.505 1.00 60.50 220 ARG A N 1
ATOM 1733 C CA . ARG A 1 220 ? -8.067 -7.623 28.641 1.00 60.50 220 ARG A CA 1
ATOM 1734 C C . ARG A 1 220 ? -8.905 -7.914 29.892 1.00 60.50 220 ARG A C 1
ATOM 1736 O O . ARG A 1 220 ? -8.380 -8.494 30.840 1.00 60.50 220 ARG A O 1
ATOM 1743 N N . GLY A 1 221 ? -10.161 -7.470 29.913 1.00 47.75 221 GLY A N 1
ATOM 1744 C CA . GLY A 1 221 ? -11.027 -7.424 31.089 1.00 47.75 221 GLY A CA 1
ATOM 1745 C C . GLY A 1 221 ? -11.998 -8.592 31.260 1.00 47.75 221 GLY A C 1
ATOM 1746 O O . GLY A 1 221 ? -12.778 -8.535 32.205 1.00 47.75 221 GLY A O 1
ATOM 1747 N N . ASP A 1 222 ? -11.960 -9.625 30.413 1.00 39.25 222 ASP A N 1
ATOM 1748 C CA . ASP A 1 222 ? -12.745 -10.851 30.616 1.00 39.25 222 ASP A CA 1
ATOM 1749 C C . ASP A 1 222 ? -11.925 -11.880 31.421 1.00 39.25 222 ASP A C 1
ATOM 1751 O O . ASP A 1 222 ? -11.086 -12.586 30.848 1.00 39.25 222 ASP A O 1
ATOM 1755 N N . PRO A 1 223 ? -12.116 -11.999 32.751 1.00 39.50 223 PRO A N 1
ATOM 1756 C CA . PRO A 1 223 ? -11.632 -13.158 33.479 1.00 39.50 223 PRO A CA 1
ATOM 1757 C C . PRO A 1 223 ? -12.516 -14.367 33.139 1.00 39.50 223 PRO A C 1
ATOM 1759 O O . PRO A 1 223 ? -13.745 -14.277 33.155 1.00 39.50 223 PRO A O 1
ATOM 1762 N N . ILE A 1 224 ? -11.866 -15.493 32.840 1.00 37.72 224 ILE A N 1
ATOM 1763 C CA . ILE A 1 224 ? -12.474 -16.835 32.857 1.00 37.72 224 ILE A CA 1
ATOM 1764 C C . ILE A 1 224 ? -13.016 -17.130 34.258 1.00 37.72 224 ILE A C 1
ATOM 1766 O O . ILE A 1 224 ? -12.288 -16.832 35.236 1.00 37.72 224 ILE A O 1
#

Radius of gyration: 19.98 Å; chains: 1; bounding box: 49×43×63 Å

pLDDT: mean 85.55, std 12.97, range [37.72, 98.56]

Secondary structure (DSSP, 8-state):
--PPPHHHHHHHHHHIIIIISTT-HHHHHHHHHHHHHHH-HHHHHHS-HHHHHHHHHHHHHHTT-HHHHHHHHHHHHHHHHHHHHSS-----TTTBSSSB-S---SHHHHHHHHHHHHHHHHHHTT-TTHHHHHHHHHHHSS----HHHHHHHHHHHHHHTTPPPPHHHHHHHHHHH-HHHHHHHHHHHHHT-HHHHHHHSPPGGGS-HHHHHHHHHHHH----

Sequence (224 aa):
MDEYSAEEDAMIADLEAMGAGINNCSAEIVFEYLIYNRRYPEFAFTHEFNEGLEIWKHHVLETNRAASSFCIVIEVTEELRELYSYDFATPTEGLFCGKPGRPYTNAEESRIMGLLDRLVSYAATGNSFALPALAEVEGWSDIRLNPDIRYYVEARQARRYGNEPAPILRDTVIALQGKDRLAFVEDAIARNDLYAVIETSPPCSAFTPEALAKAQEAARGDPI